Protein AF-A0A8H6ISN0-F1 (afdb_monomer_lite)

Foldseek 3Di:
DVVVVVVVVVVVVCVLVVVVVCLVVVVCVVVVDDDPVLPPDDDPCSVVCCVVPPVVVVVVLVVLLCCLPPVLVPDPDDQFPDDQDDPVLLLQLLLLLQLLSCLQVFVSVQQVVCVVDPVVLQEHRCDASNVFAVCSNLLSVLSNSVSSLSNCNNVSNDHPSSVSNSVSSNCCCPPNPNQPVVLVVVLVCCVPPNVNHNVNSVVSVVVHHHHHGDPVCVPPVNVVVSSVSSNVSSVVVVVVVVVD

Secondary structure (DSSP, 8-state):
-HHHHHHHHHHHHHHHHHHHHHHHHHHHHHH-S--GGG-TT--TTHHHHHIIIIIHHHHHHHHHHTHHHHSTTT-SSSS-------THHHHHHHHHHHHHHHHHHHHHHHHHHHTTSGGGGT----SGGGGT-S-HHHHHHHHHHHHHHHHHHHTT---TTTTHHHHHHHHIIIIISHHHHHHHHHHHHHHHH-HHHHHHHHHHHHHS-SSS--GGGGG-HHHHHHHHHHHHHHHHHHHHHH--

pLDDT: mean 88.32, std 10.74, range [45.41, 98.25]

Organism: NCBI:txid2175907

InterPro domains:
  IPR010721 Probable O-methyltransferase UstE-like [PF06966] (11-190)
  IPR010721 Probable O-methyltransferase UstE-like [PTHR32251] (11-190)

Structure (mmCIF, N/CA/C/O backbone):
data_AF-A0A8H6ISN0-F1
#
_entry.id   AF-A0A8H6ISN0-F1
#
loop_
_atom_site.group_PDB
_atom_site.id
_atom_site.type_symbol
_atom_site.label_atom_id
_atom_site.label_alt_id
_atom_site.label_comp_id
_atom_site.label_asym_id
_atom_site.label_entity_id
_atom_site.label_seq_id
_atom_site.pdbx_PDB_ins_code
_atom_site.Cartn_x
_atom_site.Cartn_y
_atom_site.Cartn_z
_atom_site.occupancy
_atom_site.B_iso_or_equiv
_atom_site.auth_seq_id
_atom_site.auth_comp_id
_atom_site.auth_asym_id
_atom_site.auth_atom_id
_atom_site.pdbx_PDB_model_num
ATOM 1 N N . MET A 1 1 ? 4.688 1.641 -32.145 1.00 45.41 1 MET A N 1
ATOM 2 C CA . MET A 1 1 ? 5.358 0.864 -31.085 1.00 45.41 1 MET A CA 1
ATOM 3 C C . MET A 1 1 ? 5.354 1.613 -29.756 1.00 45.41 1 MET A C 1
ATOM 5 O O . MET A 1 1 ? 4.622 1.188 -28.885 1.00 45.41 1 MET A O 1
ATOM 9 N N . ALA A 1 2 ? 6.022 2.768 -29.611 1.00 50.25 2 ALA A N 1
ATOM 10 C CA . ALA A 1 2 ? 6.009 3.529 -28.344 1.00 50.25 2 ALA A CA 1
ATOM 11 C C . ALA A 1 2 ? 4.614 4.039 -27.911 1.00 50.25 2 ALA A C 1
ATOM 13 O O . ALA A 1 2 ? 4.305 4.037 -26.728 1.00 50.25 2 ALA A O 1
ATOM 14 N N . VAL A 1 3 ? 3.762 4.428 -28.868 1.00 52.03 3 VAL A N 1
ATOM 15 C CA . VAL A 1 3 ? 2.376 4.863 -28.595 1.00 52.03 3 VAL A CA 1
ATOM 16 C C . VAL A 1 3 ? 1.515 3.708 -28.061 1.00 52.03 3 VAL A C 1
ATOM 18 O O . VAL A 1 3 ? 0.761 3.894 -27.119 1.00 52.03 3 VAL A O 1
ATOM 21 N N . ASP A 1 4 ? 1.702 2.499 -28.595 1.00 60.47 4 ASP A N 1
ATOM 22 C CA . ASP A 1 4 ? 0.938 1.301 -28.212 1.00 60.47 4 ASP A CA 1
ATOM 23 C C . ASP A 1 4 ? 1.331 0.786 -26.811 1.00 60.47 4 ASP A C 1
ATOM 25 O O . ASP A 1 4 ? 0.478 0.385 -26.020 1.00 60.47 4 ASP A O 1
ATOM 29 N N . GLU A 1 5 ? 2.620 0.874 -26.448 1.00 61.56 5 GLU A N 1
ATOM 30 C CA . GLU A 1 5 ? 3.074 0.576 -25.078 1.00 61.56 5 GLU A CA 1
ATOM 31 C C . GLU A 1 5 ? 2.563 1.612 -24.065 1.00 61.56 5 GLU A C 1
ATOM 33 O O . GLU A 1 5 ? 2.112 1.241 -22.981 1.00 61.56 5 GLU A O 1
ATOM 38 N N . GLN A 1 6 ? 2.563 2.899 -24.427 1.00 63.66 6 GLN A N 1
ATOM 39 C CA . GLN A 1 6 ? 2.071 3.968 -23.555 1.00 63.66 6 GLN A CA 1
ATOM 40 C C . GLN A 1 6 ? 0.561 3.857 -23.288 1.00 63.66 6 GLN A C 1
ATOM 42 O O . GLN A 1 6 ? 0.119 4.057 -22.153 1.00 63.66 6 GLN A O 1
ATOM 47 N N . ASP A 1 7 ? -0.223 3.484 -24.301 1.00 69.44 7 ASP A N 1
ATOM 48 C CA . ASP A 1 7 ? -1.663 3.250 -24.162 1.00 69.44 7 ASP A CA 1
ATOM 49 C C . ASP A 1 7 ? -1.955 2.058 -23.234 1.00 69.44 7 ASP A C 1
ATOM 51 O O . ASP A 1 7 ? -2.858 2.120 -22.393 1.00 69.44 7 ASP A O 1
ATOM 55 N N . ARG A 1 8 ? -1.150 0.990 -23.306 1.00 73.25 8 ARG A N 1
ATOM 56 C CA . ARG A 1 8 ? -1.272 -0.178 -22.421 1.00 73.25 8 ARG A CA 1
ATOM 57 C C . ARG A 1 8 ? -0.979 0.163 -20.959 1.00 73.25 8 ARG A C 1
ATOM 59 O O . ARG A 1 8 ? -1.743 -0.236 -20.076 1.00 73.25 8 ARG A O 1
ATOM 66 N N . ASP A 1 9 ? 0.091 0.907 -20.696 1.00 75.62 9 ASP A N 1
ATOM 67 C CA . ASP A 1 9 ? 0.478 1.282 -19.331 1.00 75.62 9 ASP A CA 1
ATOM 68 C C . ASP A 1 9 ? -0.591 2.175 -18.679 1.00 75.62 9 ASP A C 1
ATOM 70 O O . ASP A 1 9 ? -0.966 1.980 -17.517 1.00 75.62 9 ASP A O 1
ATOM 74 N N . LEU A 1 10 ? -1.176 3.091 -19.457 1.00 79.56 10 LEU A N 1
ATOM 75 C CA . LEU A 1 10 ? -2.306 3.919 -19.031 1.00 79.56 10 LEU A CA 1
ATOM 76 C C . LEU A 1 10 ? -3.548 3.094 -18.687 1.00 79.56 10 LEU A C 1
ATOM 78 O O . LEU A 1 10 ? -4.218 3.390 -17.693 1.00 79.56 10 LEU A O 1
ATOM 82 N N . VAL A 1 11 ? -3.856 2.052 -19.465 1.00 85.00 11 VAL A N 1
ATOM 83 C CA . VAL A 1 11 ? -4.971 1.141 -19.162 1.00 85.00 11 VAL A CA 1
ATOM 84 C C . VAL A 1 11 ? -4.749 0.455 -17.816 1.00 85.00 11 VAL A C 1
ATOM 86 O O . VAL A 1 11 ? -5.659 0.444 -16.985 1.00 85.00 11 VAL A O 1
ATOM 89 N N . VAL A 1 12 ? -3.546 -0.063 -17.557 1.00 86.00 12 VAL A N 1
ATOM 90 C CA . VAL A 1 12 ? -3.226 -0.744 -16.291 1.00 86.00 12 VAL A CA 1
ATOM 91 C C . VAL A 1 12 ? -3.348 0.209 -15.098 1.00 86.00 12 VAL A C 1
ATOM 93 O O . VAL A 1 12 ? -4.008 -0.128 -14.109 1.00 86.00 12 VAL A O 1
ATOM 96 N N . VAL A 1 13 ? -2.789 1.420 -15.201 1.00 86.81 13 VAL A N 1
ATOM 97 C CA . VAL A 1 13 ? -2.887 2.448 -14.148 1.00 86.81 13 VAL A CA 1
ATOM 98 C C . VAL A 1 13 ? -4.340 2.878 -13.928 1.00 86.81 13 VAL A C 1
ATOM 100 O O . VAL A 1 13 ? -4.779 3.009 -12.785 1.00 86.81 13 VAL A O 1
ATOM 103 N N . THR A 1 14 ? -5.117 3.033 -15.002 1.00 89.38 14 THR A N 1
ATOM 104 C CA . THR A 1 14 ? -6.541 3.400 -14.929 1.00 89.38 14 THR A CA 1
ATOM 105 C C . THR A 1 14 ? -7.367 2.310 -14.255 1.00 89.38 14 THR A C 1
ATOM 107 O O . THR A 1 14 ? -8.207 2.611 -13.408 1.00 89.38 14 THR A O 1
ATOM 110 N N . LEU A 1 15 ? -7.118 1.037 -14.576 1.00 92.00 15 LEU A N 1
ATOM 111 C CA . LEU A 1 15 ? -7.794 -0.093 -13.936 1.00 92.00 15 LEU A CA 1
ATOM 112 C C . LEU A 1 1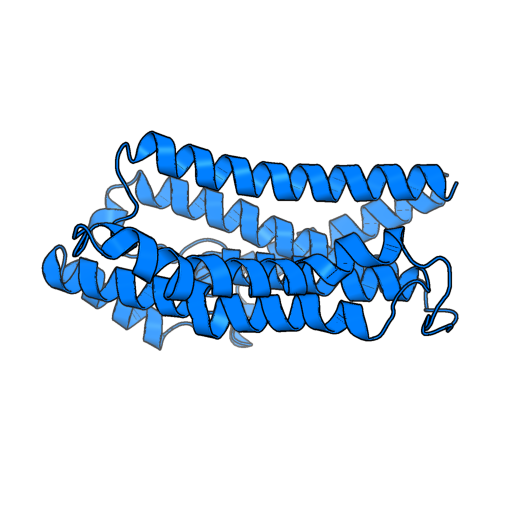5 ? -7.439 -0.194 -12.449 1.00 92.00 15 LEU A C 1
ATOM 114 O O . LEU A 1 15 ? -8.328 -0.407 -11.620 1.00 92.00 15 LEU A O 1
ATOM 118 N N . TRP A 1 16 ? -6.168 0.002 -12.092 1.00 93.81 16 TRP A N 1
ATOM 119 C CA . TRP A 1 16 ? -5.729 0.016 -10.696 1.00 93.81 16 TRP A CA 1
ATOM 120 C C . TRP A 1 16 ? -6.344 1.182 -9.903 1.00 93.81 16 TRP A C 1
ATOM 122 O O . TRP A 1 16 ? -6.965 0.955 -8.861 1.00 93.81 16 TRP A O 1
ATOM 132 N N . GLY A 1 17 ? -6.274 2.412 -10.424 1.00 92.12 17 GLY A N 1
ATOM 133 C CA . GLY A 1 17 ? -6.878 3.589 -9.792 1.00 92.12 17 GLY A CA 1
ATOM 134 C C . GLY A 1 17 ? -8.406 3.498 -9.709 1.00 92.12 17 GLY A C 1
ATOM 135 O O . GLY A 1 17 ? -9.002 3.789 -8.670 1.00 92.12 17 GLY A O 1
ATOM 136 N N . GLY A 1 18 ? -9.052 3.002 -10.767 1.00 94.25 18 GLY A N 1
ATOM 137 C CA . GLY A 1 18 ? -10.490 2.740 -10.801 1.00 94.25 18 GLY A CA 1
ATOM 138 C C . GLY A 1 18 ? -10.925 1.710 -9.756 1.00 94.25 18 GLY A C 1
ATOM 139 O O . GLY A 1 18 ? -11.947 1.895 -9.095 1.00 94.25 18 GLY A O 1
ATOM 140 N N . ARG A 1 19 ? -10.120 0.663 -9.530 1.00 94.44 19 ARG A N 1
ATOM 141 C CA . ARG A 1 19 ? -10.345 -0.324 -8.461 1.00 94.44 19 ARG A CA 1
ATOM 142 C C . ARG A 1 19 ? -10.272 0.322 -7.077 1.00 94.44 19 ARG A C 1
ATOM 144 O O . ARG A 1 19 ? -11.158 0.081 -6.256 1.00 94.44 19 ARG A O 1
ATOM 151 N N . LEU A 1 20 ? -9.245 1.130 -6.809 1.00 92.06 20 LEU A N 1
ATOM 152 C CA . LEU A 1 20 ? -9.110 1.853 -5.538 1.00 92.06 20 LEU A CA 1
ATOM 153 C C . LEU A 1 20 ? -10.316 2.767 -5.290 1.00 92.06 20 LEU A C 1
ATOM 155 O O . LEU A 1 20 ? -10.938 2.696 -4.225 1.00 92.06 20 LEU A O 1
ATOM 159 N N . LEU A 1 21 ? -10.701 3.551 -6.300 1.00 94.25 21 LEU A N 1
ATOM 160 C CA . LEU A 1 21 ? -11.879 4.415 -6.250 1.00 94.25 21 LEU A CA 1
ATOM 161 C C . LEU A 1 21 ? -13.150 3.612 -5.964 1.00 94.25 21 LEU A C 1
ATOM 163 O O . LEU A 1 21 ? -13.892 3.955 -5.044 1.00 94.25 21 LEU A O 1
ATOM 167 N N . TYR A 1 22 ? -13.380 2.522 -6.702 1.00 94.12 22 TYR A N 1
ATOM 168 C CA . TYR A 1 22 ? -14.527 1.640 -6.495 1.00 94.12 22 TYR A CA 1
ATOM 169 C C . TYR A 1 22 ? -14.592 1.143 -5.048 1.00 94.12 22 TYR A C 1
ATOM 171 O O . TYR A 1 22 ? -15.640 1.226 -4.415 1.00 94.12 22 TYR A O 1
ATOM 179 N N . ARG A 1 23 ? -13.467 0.692 -4.482 1.00 90.88 23 ARG A N 1
ATOM 180 C CA . ARG A 1 23 ? -13.410 0.174 -3.107 1.00 90.88 23 ARG A CA 1
ATOM 181 C C . ARG A 1 23 ? -13.726 1.241 -2.066 1.00 90.88 23 ARG A C 1
ATOM 183 O O . ARG A 1 23 ? -14.422 0.950 -1.089 1.00 90.88 23 ARG A O 1
ATOM 190 N N . VAL A 1 24 ? -13.232 2.465 -2.255 1.00 89.88 24 VAL A N 1
ATOM 191 C CA . VAL A 1 24 ? -13.529 3.602 -1.369 1.00 89.88 24 VAL A CA 1
ATOM 192 C C . VAL A 1 24 ? -14.986 4.051 -1.512 1.00 89.88 24 VAL A C 1
ATOM 194 O O . VAL A 1 24 ? -15.646 4.312 -0.502 1.00 89.88 24 VAL A O 1
ATOM 197 N N . ALA A 1 25 ? -15.522 4.082 -2.730 1.00 92.62 25 ALA A N 1
ATOM 198 C CA . ALA A 1 25 ? -16.917 4.422 -2.984 1.00 92.62 25 ALA A CA 1
ATOM 199 C C . ALA A 1 25 ? -17.870 3.372 -2.388 1.00 92.62 25 ALA A C 1
ATOM 201 O O . ALA A 1 25 ? -18.746 3.718 -1.596 1.00 92.62 25 ALA A O 1
ATOM 202 N N . GLU A 1 26 ? -17.643 2.086 -2.672 1.00 92.12 26 GLU A N 1
ATOM 203 C CA . GLU A 1 26 ? -18.430 0.951 -2.172 1.00 92.12 26 GLU A CA 1
ATOM 204 C C . GLU A 1 26 ? -18.538 0.980 -0.641 1.00 92.12 26 GLU A C 1
ATOM 206 O O . GLU A 1 26 ? -19.639 0.934 -0.086 1.00 92.12 26 GLU A O 1
ATOM 211 N N . ARG A 1 27 ? -17.404 1.107 0.069 1.00 88.81 27 ARG A N 1
ATOM 212 C CA . ARG A 1 27 ? -17.412 1.146 1.544 1.00 88.81 27 ARG A CA 1
ATOM 213 C C . ARG A 1 27 ? -18.128 2.375 2.095 1.00 88.81 27 ARG A C 1
ATOM 215 O O . ARG A 1 27 ? -18.712 2.281 3.172 1.00 88.81 27 ARG A O 1
ATOM 222 N N . SER A 1 28 ? -18.053 3.508 1.399 1.00 89.25 28 SER A N 1
ATOM 223 C CA . SER A 1 28 ? -18.656 4.766 1.847 1.00 89.25 28 SER A CA 1
ATOM 224 C C . SER A 1 28 ? -20.171 4.714 1.681 1.00 89.25 28 SER A C 1
ATOM 226 O O . SER A 1 28 ? -20.898 4.966 2.639 1.00 89.25 28 SER A O 1
ATOM 228 N N . VAL A 1 29 ? -20.644 4.254 0.517 1.00 91.19 29 VAL A N 1
ATOM 229 C CA . VAL A 1 29 ? -22.071 4.035 0.239 1.00 91.19 29 VAL A CA 1
ATOM 230 C C . VAL A 1 29 ? -22.659 3.003 1.199 1.00 91.19 29 VAL A C 1
ATOM 232 O O . VAL A 1 29 ? -23.677 3.270 1.831 1.00 91.19 29 VAL A O 1
ATOM 235 N N . ARG A 1 30 ? -21.991 1.856 1.392 1.00 89.12 30 ARG A N 1
ATOM 236 C CA . ARG A 1 30 ? -22.459 0.810 2.320 1.00 89.12 30 ARG A CA 1
ATOM 237 C C . ARG A 1 30 ? -22.523 1.292 3.771 1.00 89.12 30 ARG A C 1
ATOM 239 O O . ARG A 1 30 ? -23.348 0.805 4.538 1.00 89.12 30 ARG A O 1
ATOM 246 N N . ARG A 1 31 ? -21.635 2.206 4.173 1.00 88.12 31 ARG A N 1
ATOM 247 C CA . ARG A 1 31 ? -21.630 2.767 5.529 1.00 88.12 31 ARG A CA 1
ATOM 248 C C . ARG A 1 31 ? -22.814 3.709 5.758 1.00 88.12 31 ARG A C 1
ATOM 250 O O . ARG A 1 31 ? -23.309 3.752 6.879 1.00 88.12 31 ARG A O 1
ATOM 257 N N . GLY A 1 32 ? -23.238 4.458 4.736 1.00 88.62 32 GLY A N 1
ATOM 258 C CA . GLY A 1 32 ? -24.382 5.382 4.796 1.00 88.62 32 GLY A CA 1
ATOM 259 C C . GLY A 1 32 ? -24.198 6.593 5.723 1.00 88.62 32 GLY A C 1
ATOM 260 O O . GLY A 1 32 ? -25.125 7.373 5.910 1.00 88.62 32 GLY A O 1
ATOM 261 N N . ARG A 1 33 ? -23.012 6.747 6.315 1.00 85.50 33 ARG A N 1
ATOM 262 C CA . ARG A 1 33 ? -22.606 7.841 7.204 1.00 85.50 33 ARG A CA 1
ATOM 263 C C . ARG A 1 33 ? -21.110 8.088 7.055 1.00 85.50 33 ARG A C 1
ATOM 265 O O . ARG A 1 33 ? -20.403 7.277 6.448 1.00 85.50 33 ARG A O 1
ATOM 272 N N . ASP A 1 34 ? -20.634 9.176 7.638 1.00 80.69 34 ASP A N 1
ATOM 273 C CA . ASP A 1 34 ? -19.225 9.549 7.586 1.00 80.69 34 ASP A CA 1
ATOM 274 C C . ASP A 1 34 ? -18.312 8.494 8.218 1.00 80.69 34 ASP A C 1
ATOM 276 O O . ASP A 1 34 ? -18.722 7.628 8.997 1.00 80.69 34 ASP A O 1
ATOM 280 N N . ASP A 1 35 ? -17.033 8.534 7.841 1.00 79.44 35 ASP A N 1
ATOM 281 C CA . ASP A 1 35 ? -16.044 7.693 8.501 1.00 79.44 35 ASP A CA 1
ATOM 282 C C . ASP A 1 35 ? -16.001 8.018 9.997 1.00 79.44 35 ASP A C 1
ATOM 284 O O . ASP A 1 35 ? -15.898 9.196 10.339 1.00 79.44 35 ASP A O 1
ATOM 288 N N . PRO A 1 36 ? -16.034 7.011 10.893 1.00 76.44 36 PRO A N 1
ATOM 289 C CA . PRO A 1 36 ? -15.968 7.243 12.335 1.00 76.44 36 PRO A CA 1
ATOM 290 C C . PRO A 1 36 ? -14.781 8.111 12.772 1.00 76.44 36 PRO A C 1
ATOM 292 O O . PRO A 1 36 ? -14.858 8.766 13.808 1.00 76.44 36 PRO A O 1
ATOM 295 N N . ARG A 1 37 ? -13.700 8.144 11.978 1.00 74.06 37 ARG A N 1
ATOM 296 C CA . ARG A 1 37 ? -12.551 9.042 12.177 1.00 74.06 37 ARG A CA 1
ATOM 297 C C . ARG A 1 37 ? -12.919 10.532 12.109 1.00 74.06 37 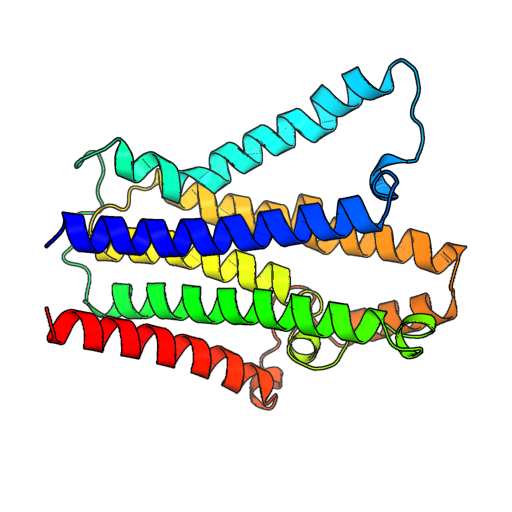ARG A C 1
ATOM 299 O O . ARG A 1 37 ? -12.298 11.331 12.798 1.00 74.06 37 ARG A O 1
ATOM 306 N N . TYR A 1 38 ? -13.936 10.900 11.330 1.00 73.50 38 TYR A N 1
ATOM 307 C CA . TYR A 1 38 ? -14.362 12.286 11.089 1.00 73.50 38 TYR A CA 1
ATOM 308 C C . TYR A 1 38 ? -15.717 12.635 11.728 1.00 73.50 38 TYR A C 1
ATOM 310 O O . TYR A 1 38 ? -16.230 13.737 11.534 1.00 73.50 38 TYR A O 1
ATOM 318 N N . GLU A 1 39 ? -16.324 11.716 12.485 1.00 72.00 39 GLU A N 1
ATOM 319 C CA . GLU A 1 39 ? -17.615 11.962 13.143 1.00 72.00 39 GLU A CA 1
ATOM 320 C C . GLU A 1 39 ? -17.498 12.830 14.405 1.00 72.00 39 GLU A C 1
ATOM 322 O O . GLU A 1 39 ? -18.445 13.533 14.760 1.00 72.00 39 GLU A O 1
ATOM 327 N N . ALA A 1 40 ? -16.353 12.812 15.093 1.00 64.81 40 ALA A N 1
ATOM 328 C CA . ALA A 1 40 ? -16.193 13.526 16.355 1.00 64.81 40 ALA A CA 1
ATOM 329 C C . ALA A 1 40 ? -15.989 15.040 16.150 1.00 64.81 40 ALA A C 1
ATOM 331 O O . ALA A 1 40 ? -15.063 15.472 15.469 1.00 64.81 40 ALA A O 1
ATOM 332 N N . GLY A 1 41 ? -16.811 15.860 16.817 1.00 64.88 41 GLY A N 1
ATOM 333 C CA . GLY A 1 41 ? -16.507 17.281 17.038 1.00 64.88 41 GLY A CA 1
ATOM 334 C C . GLY A 1 41 ? -16.806 18.234 15.877 1.00 64.88 41 GLY A C 1
ATOM 335 O O . GLY A 1 41 ? -16.161 19.279 15.774 1.00 64.88 41 GLY A O 1
ATOM 336 N N . LYS A 1 42 ? -17.788 17.920 15.021 1.00 75.06 42 LYS A N 1
ATOM 337 C CA . LYS A 1 42 ? -18.263 18.839 13.973 1.00 75.06 42 LYS A CA 1
ATOM 338 C C . LYS A 1 42 ? -18.950 20.072 14.573 1.00 75.06 42 LYS A C 1
ATOM 340 O O . LYS A 1 42 ? -20.147 20.064 14.841 1.00 75.06 42 LYS A O 1
ATOM 345 N N . SER A 1 43 ? -18.181 21.133 14.793 1.00 79.75 43 SER A N 1
ATOM 346 C CA . SER A 1 43 ? -18.671 22.478 15.117 1.00 79.75 43 SER A CA 1
ATOM 347 C C . SER A 1 43 ? -18.776 23.348 13.858 1.00 79.75 43 SER A C 1
ATOM 349 O O . SER A 1 43 ? -18.321 22.963 12.783 1.00 79.75 43 SER A O 1
ATOM 351 N N . SER A 1 44 ? -19.323 24.560 13.974 1.00 79.38 44 SER A N 1
ATOM 352 C CA . SER A 1 44 ? -19.387 25.517 12.856 1.00 79.38 44 SER A CA 1
ATOM 353 C C . SER A 1 44 ? -18.010 25.864 12.267 1.00 79.38 44 SER A C 1
ATOM 355 O O . SER A 1 44 ? -17.898 26.101 11.068 1.00 79.38 44 SER A O 1
ATOM 357 N N . ALA A 1 45 ? -16.946 25.829 13.076 1.00 84.00 45 ALA A N 1
ATOM 358 C CA . ALA A 1 45 ? -15.568 26.076 12.640 1.00 84.00 45 ALA A CA 1
ATOM 359 C C . ALA A 1 45 ? -14.838 24.817 12.128 1.00 84.00 45 ALA A C 1
ATOM 361 O O . ALA A 1 45 ? -13.697 24.913 11.668 1.00 84.00 45 ALA A O 1
ATOM 362 N N . PHE A 1 46 ? -15.471 23.639 12.208 1.00 85.81 46 PHE A N 1
ATOM 363 C CA . PHE A 1 46 ? -14.857 22.358 11.854 1.00 85.81 46 PHE A CA 1
ATOM 364 C C . PHE A 1 46 ? -14.340 22.341 10.419 1.00 85.81 46 PHE A C 1
ATOM 366 O O . PHE A 1 46 ? -13.197 21.959 10.204 1.00 85.81 46 PHE A O 1
ATOM 373 N N . TRP A 1 47 ? -15.143 22.791 9.452 1.00 86.06 47 TRP A N 1
ATOM 374 C CA . TRP A 1 47 ? -14.786 22.708 8.033 1.00 86.06 47 TRP A CA 1
ATOM 375 C C . TRP A 1 47 ? -13.574 23.564 7.675 1.00 86.06 47 TRP A C 1
ATOM 377 O O . TRP A 1 47 ? -12.686 23.082 6.980 1.00 86.06 47 TRP A O 1
ATOM 387 N N . ASN A 1 48 ? -13.481 24.782 8.217 1.00 89.38 48 ASN A N 1
ATOM 388 C CA . ASN A 1 48 ? -12.305 25.632 8.020 1.00 89.38 48 ASN A CA 1
ATOM 389 C C . ASN A 1 48 ? -11.063 24.986 8.636 1.00 89.38 48 ASN A C 1
ATOM 391 O O . ASN A 1 48 ? -10.031 24.886 7.982 1.00 89.38 48 ASN A O 1
ATOM 395 N N . LYS A 1 49 ? -11.165 24.485 9.872 1.00 88.19 49 LYS A N 1
ATOM 396 C CA . LYS A 1 49 ? -10.044 23.796 10.516 1.00 88.19 49 LYS A CA 1
ATOM 397 C C . LYS A 1 49 ? -9.619 22.559 9.717 1.00 88.19 49 LYS A C 1
ATOM 399 O O . LYS A 1 49 ? -8.450 22.444 9.378 1.00 88.19 49 LYS A O 1
ATOM 404 N N . ALA A 1 50 ? -10.561 21.684 9.367 1.00 87.62 50 ALA A N 1
ATOM 405 C CA . ALA A 1 50 ? -10.311 20.458 8.612 1.00 87.62 50 ALA A CA 1
ATOM 406 C C . ALA A 1 50 ? -9.700 20.736 7.232 1.00 87.62 50 ALA A C 1
ATOM 408 O O . ALA A 1 50 ? -8.794 20.017 6.818 1.00 87.62 50 ALA A O 1
ATOM 409 N N . LEU A 1 51 ? -10.132 21.804 6.550 1.00 89.94 51 LEU A N 1
ATOM 410 C CA . LEU A 1 51 ? -9.533 22.237 5.290 1.00 89.94 51 LEU A CA 1
ATOM 411 C C . LEU A 1 51 ? -8.032 22.495 5.443 1.00 89.94 51 LEU A C 1
ATOM 413 O O . LEU A 1 51 ? -7.243 21.931 4.692 1.00 89.94 51 LEU A O 1
ATOM 417 N N . PHE A 1 52 ? -7.628 23.291 6.435 1.00 92.00 52 PHE A N 1
ATOM 418 C CA . PHE A 1 52 ? -6.223 23.669 6.609 1.00 92.00 52 PHE A CA 1
ATOM 419 C C . PHE A 1 52 ? -5.367 22.614 7.318 1.00 92.00 52 PHE A C 1
ATOM 421 O O . PHE A 1 52 ? -4.158 22.588 7.104 1.00 92.00 52 PHE A O 1
ATOM 428 N N . THR A 1 53 ? -5.953 21.748 8.149 1.00 87.44 53 THR A N 1
ATOM 429 C CA . THR A 1 53 ? -5.183 20.775 8.946 1.00 87.44 53 THR A CA 1
ATOM 430 C C . THR A 1 53 ? -5.233 19.347 8.418 1.00 87.44 53 THR A C 1
ATOM 432 O O . THR A 1 53 ? -4.407 18.543 8.834 1.00 87.44 53 THR A O 1
ATOM 435 N N . VAL A 1 54 ? -6.195 19.010 7.553 1.00 85.38 54 VAL A N 1
ATOM 436 C CA . VAL A 1 54 ? -6.364 17.654 7.002 1.00 85.38 54 VAL A CA 1
ATOM 437 C C . VAL A 1 54 ? -6.318 17.695 5.479 1.00 85.38 54 VAL A C 1
ATOM 439 O O . VAL A 1 54 ? -5.364 17.195 4.892 1.00 85.38 54 VAL A O 1
ATOM 442 N N . TYR A 1 55 ? -7.285 18.358 4.838 1.00 89.75 55 TYR A N 1
ATOM 443 C CA . TYR A 1 55 ? -7.466 18.247 3.388 1.00 89.75 55 TYR A CA 1
ATOM 444 C C . TYR A 1 55 ? -6.354 18.913 2.571 1.00 89.75 55 TYR A C 1
ATOM 446 O O . TYR A 1 55 ? -5.898 18.329 1.594 1.00 89.75 55 TYR A O 1
ATOM 454 N N . LEU A 1 56 ? -5.892 20.112 2.945 1.00 93.19 56 LEU A N 1
ATOM 455 C CA . LEU A 1 56 ? -4.799 20.781 2.229 1.00 93.19 56 LEU A CA 1
ATOM 456 C C . LEU A 1 56 ? -3.457 20.050 2.388 1.00 93.19 56 LEU A C 1
ATOM 458 O O . LEU A 1 56 ? -2.819 19.799 1.366 1.00 93.19 56 LEU A O 1
ATOM 462 N N . PRO A 1 57 ? -3.021 19.654 3.603 1.00 91.50 57 PRO A N 1
ATOM 463 C CA . PRO A 1 57 ? -1.842 18.805 3.747 1.00 91.50 57 PRO A CA 1
ATOM 464 C C . PRO A 1 57 ? -1.949 17.508 2.941 1.00 91.50 57 PRO A C 1
ATOM 466 O O . PRO A 1 57 ? -1.010 17.157 2.230 1.00 91.50 57 PRO A O 1
ATOM 469 N N . GLU A 1 58 ? -3.097 16.827 2.990 1.00 90.25 58 GLU A N 1
ATOM 470 C CA . GLU A 1 58 ? -3.328 15.605 2.218 1.00 90.25 58 GLU A CA 1
ATOM 471 C C . GLU A 1 58 ? -3.241 15.863 0.707 1.00 90.25 58 GLU A C 1
ATOM 473 O O . GLU A 1 58 ? -2.557 15.122 0.010 1.00 90.25 58 GLU A O 1
ATOM 478 N N . ALA A 1 59 ? -3.819 16.956 0.201 1.00 93.81 59 ALA A N 1
ATOM 479 C CA . ALA A 1 59 ? -3.705 17.344 -1.206 1.00 93.81 59 ALA A CA 1
ATOM 480 C C . ALA A 1 59 ? -2.248 17.602 -1.635 1.00 93.81 59 ALA A C 1
ATOM 482 O O . ALA A 1 59 ? -1.852 17.220 -2.740 1.00 93.81 59 ALA A O 1
ATOM 483 N N . VAL A 1 60 ? -1.426 18.199 -0.763 1.00 94.00 60 VAL A N 1
ATOM 484 C CA . VAL A 1 60 ? 0.014 18.375 -1.015 1.00 94.00 60 VAL A CA 1
ATOM 485 C C . VAL A 1 60 ? 0.718 17.020 -1.094 1.00 94.00 60 VAL A C 1
ATOM 487 O O . VAL A 1 60 ? 1.455 16.780 -2.050 1.00 94.00 60 VAL A O 1
ATOM 490 N N . PHE A 1 61 ? 0.453 16.105 -0.153 1.00 93.25 61 PHE A N 1
ATOM 491 C CA . PHE A 1 61 ? 1.002 14.745 -0.208 1.00 93.25 61 PHE A CA 1
ATOM 492 C C . PHE A 1 61 ? 0.582 14.016 -1.484 1.00 93.25 61 PHE A C 1
ATOM 494 O O . PHE A 1 61 ? 1.443 13.476 -2.170 1.00 93.25 61 PHE A O 1
ATOM 501 N N . GLN A 1 62 ? -0.701 14.057 -1.848 1.00 93.56 62 GLN A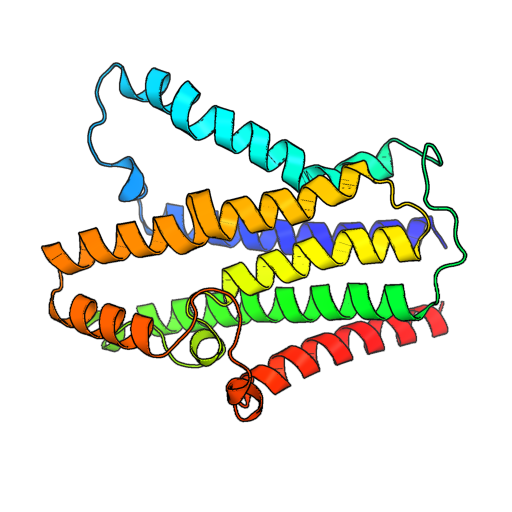 N 1
ATOM 502 C CA . GLN A 1 62 ? -1.210 13.425 -3.069 1.00 93.56 62 GLN A CA 1
ATOM 503 C C . GLN A 1 62 ? -0.571 14.015 -4.332 1.00 93.56 62 GLN A C 1
ATOM 505 O O . GLN A 1 62 ? -0.242 13.279 -5.260 1.00 93.56 62 GLN A O 1
ATOM 510 N N . THR A 1 63 ? -0.304 15.324 -4.349 1.00 94.50 63 THR A N 1
ATOM 511 C CA . THR A 1 63 ? 0.418 15.967 -5.456 1.00 94.50 63 THR A CA 1
ATOM 512 C C . THR A 1 63 ? 1.827 15.390 -5.598 1.00 94.50 63 THR A C 1
ATOM 514 O O . THR A 1 63 ? 2.217 15.010 -6.700 1.00 94.50 63 THR A O 1
ATOM 517 N N . ILE A 1 64 ? 2.568 15.257 -4.491 1.00 95.69 64 ILE A N 1
ATOM 518 C CA . ILE A 1 64 ? 3.926 14.688 -4.495 1.00 95.69 64 ILE A CA 1
ATOM 519 C C . ILE A 1 64 ? 3.897 13.204 -4.879 1.00 95.69 64 ILE A C 1
ATOM 521 O O . ILE A 1 64 ? 4.674 12.772 -5.727 1.00 95.69 64 ILE A O 1
ATOM 525 N N . ILE A 1 65 ? 2.974 12.428 -4.306 1.00 95.12 65 ILE A N 1
ATOM 526 C CA . ILE A 1 65 ? 2.771 11.010 -4.636 1.00 95.12 65 ILE A CA 1
ATOM 527 C C . ILE A 1 65 ? 2.508 10.841 -6.134 1.00 95.12 65 ILE A C 1
ATOM 529 O O . ILE A 1 65 ? 2.983 9.877 -6.729 1.00 95.12 65 ILE A O 1
ATOM 533 N N . SER A 1 66 ? 1.820 11.804 -6.758 1.00 92.62 66 SER A N 1
ATOM 534 C CA . SER A 1 66 ? 1.451 11.729 -8.168 1.00 92.62 66 SER A CA 1
ATOM 535 C C . SER A 1 66 ? 2.567 12.055 -9.171 1.00 92.62 66 SER A C 1
ATOM 537 O O . SER A 1 66 ? 2.367 11.912 -10.382 1.00 92.62 66 SER A O 1
ATOM 539 N N . LEU A 1 67 ? 3.739 12.508 -8.709 1.00 92.19 67 LEU A N 1
ATOM 540 C CA . LEU A 1 67 ? 4.834 12.948 -9.585 1.00 92.19 67 LEU A CA 1
ATOM 541 C C . LEU A 1 67 ? 5.281 11.874 -10.598 1.00 92.19 67 LEU A C 1
ATOM 543 O O . LEU A 1 67 ? 5.346 12.213 -11.778 1.00 92.19 67 LEU A O 1
ATOM 547 N N . PRO A 1 68 ? 5.485 10.589 -10.227 1.00 89.69 68 PRO A N 1
ATOM 548 C CA . PRO A 1 68 ? 5.855 9.534 -11.176 1.00 89.69 68 PRO A CA 1
ATOM 549 C C . PRO A 1 68 ? 4.841 9.315 -12.301 1.00 89.69 68 PRO A C 1
ATOM 551 O O . PRO A 1 68 ? 5.192 8.758 -13.332 1.00 89.69 68 PRO A O 1
ATOM 554 N N . PHE A 1 69 ? 3.585 9.727 -12.110 1.00 85.19 69 PHE A N 1
ATOM 555 C CA . PHE A 1 69 ? 2.532 9.582 -13.115 1.00 85.19 69 PHE A CA 1
ATOM 556 C C . PHE A 1 69 ? 2.383 10.823 -13.973 1.00 85.19 69 PHE A C 1
ATOM 558 O O . PHE A 1 69 ? 2.013 10.723 -15.128 1.00 85.19 69 PHE A O 1
ATOM 565 N N . THR A 1 70 ? 2.595 12.009 -13.413 1.00 85.94 70 THR A N 1
ATOM 566 C CA . THR A 1 70 ? 2.224 13.269 -14.073 1.00 85.94 70 THR A CA 1
ATOM 567 C C . THR A 1 70 ? 3.388 13.899 -14.819 1.00 85.94 70 THR A C 1
ATOM 569 O O . THR A 1 70 ? 3.196 14.477 -15.891 1.00 85.94 70 THR A O 1
ATOM 572 N N . ILE A 1 71 ? 4.591 13.780 -14.259 1.00 84.94 71 ILE A N 1
ATOM 573 C CA . ILE A 1 71 ? 5.800 14.405 -14.778 1.00 84.94 71 ILE A CA 1
ATOM 574 C C . ILE A 1 71 ? 6.239 13.784 -16.115 1.00 84.94 71 ILE A C 1
ATOM 576 O O . ILE A 1 71 ? 6.404 14.572 -17.046 1.00 84.94 71 ILE A O 1
ATOM 580 N N . PRO A 1 72 ? 6.265 12.451 -16.321 1.00 81.44 72 PRO A N 1
ATOM 581 C CA . PRO A 1 72 ? 6.692 11.853 -17.597 1.00 81.44 72 PRO A CA 1
ATOM 582 C C . PRO A 1 72 ? 5.943 12.358 -18.845 1.00 81.44 72 PRO A C 1
ATOM 584 O O . PRO A 1 72 ? 6.499 12.389 -19.939 1.00 81.44 72 PRO A O 1
ATOM 587 N N . PHE A 1 73 ? 4.702 12.839 -18.699 1.00 77.94 73 PHE A N 1
ATOM 588 C CA . PHE A 1 73 ? 3.928 13.444 -19.796 1.00 77.94 73 PHE A CA 1
ATOM 589 C C . PHE A 1 73 ? 4.343 14.883 -20.152 1.00 77.94 73 PHE A C 1
ATOM 591 O O . PHE A 1 73 ? 3.814 15.466 -21.099 1.00 77.94 73 PHE A O 1
ATOM 598 N N . ARG A 1 74 ? 5.237 15.499 -19.373 1.00 76.62 74 ARG A N 1
ATOM 599 C CA . ARG A 1 74 ? 5.593 16.926 -19.454 1.00 76.62 74 ARG A CA 1
ATOM 600 C C . ARG A 1 74 ? 7.046 17.182 -19.844 1.00 76.62 74 ARG A C 1
ATOM 602 O O . ARG A 1 74 ? 7.316 18.250 -20.385 1.00 76.62 74 ARG A O 1
ATOM 609 N N . HIS A 1 75 ? 7.965 16.246 -19.610 1.00 67.75 75 HIS A N 1
ATOM 610 C CA . HIS A 1 75 ? 9.358 16.363 -20.053 1.00 67.75 75 HIS A CA 1
ATOM 611 C C . HIS A 1 75 ? 9.697 15.226 -21.019 1.00 67.75 75 HIS A C 1
ATOM 613 O O . HIS A 1 75 ? 9.952 14.092 -20.638 1.00 67.75 75 HIS A O 1
ATOM 619 N N . GLN A 1 76 ? 9.786 15.556 -22.303 1.00 59.16 76 GLN A N 1
ATOM 620 C CA . GLN A 1 76 ? 10.563 14.745 -23.233 1.00 59.16 76 GLN A CA 1
ATOM 621 C C . GLN A 1 76 ? 12.038 15.154 -23.073 1.00 59.16 76 GLN A C 1
ATOM 623 O O . GLN A 1 76 ? 12.534 15.997 -23.811 1.00 59.16 76 GLN A O 1
ATOM 628 N N . GLY A 1 77 ? 12.726 14.623 -22.054 1.00 54.75 77 GLY A N 1
ATOM 629 C CA . GLY A 1 77 ? 14.197 14.678 -21.996 1.00 54.75 77 GLY A CA 1
ATOM 630 C C . GLY A 1 77 ? 14.873 15.812 -21.206 1.00 54.75 77 GLY A C 1
ATOM 631 O O . GLY A 1 77 ? 16.008 16.156 -21.523 1.00 54.75 77 GLY A O 1
ATOM 632 N N . ILE A 1 78 ? 14.260 16.379 -20.159 1.00 46.50 78 ILE A N 1
ATOM 633 C CA . ILE A 1 78 ? 14.990 17.246 -19.205 1.00 46.50 78 ILE A CA 1
ATOM 634 C C . ILE A 1 78 ? 15.350 16.428 -17.957 1.00 46.50 78 ILE A C 1
ATOM 636 O O . ILE A 1 78 ? 14.459 15.974 -17.247 1.00 46.50 78 ILE A O 1
ATOM 640 N N . GLY A 1 79 ? 16.649 16.252 -17.687 1.00 52.88 79 GLY A N 1
ATOM 641 C CA . GLY A 1 79 ? 17.148 15.632 -16.447 1.00 52.88 79 GLY A CA 1
ATOM 642 C C . GLY A 1 79 ? 17.053 14.105 -16.378 1.00 52.88 79 GLY A C 1
ATOM 643 O O . GLY A 1 79 ? 17.201 13.538 -15.299 1.00 52.88 79 GLY A O 1
ATOM 644 N N . THR A 1 80 ? 16.819 13.442 -17.511 1.00 57.59 80 THR A N 1
ATOM 645 C CA . THR A 1 80 ? 16.804 11.980 -17.621 1.00 57.59 80 THR A CA 1
ATOM 646 C C . THR A 1 80 ? 18.138 11.405 -17.162 1.00 57.59 80 THR A C 1
ATOM 648 O O . THR A 1 80 ? 19.192 11.789 -17.680 1.00 57.59 80 THR A O 1
ATOM 651 N N . LEU A 1 81 ? 18.097 10.461 -16.217 1.00 60.94 81 LEU A N 1
ATOM 652 C CA . LEU A 1 81 ? 19.221 9.574 -15.925 1.00 60.94 81 LEU A CA 1
ATOM 653 C C . LEU A 1 81 ? 19.445 8.682 -17.160 1.00 60.94 81 LEU A C 1
ATOM 655 O O . LEU A 1 81 ? 19.008 7.537 -17.202 1.00 60.94 81 LEU A O 1
ATOM 659 N N . LEU A 1 82 ? 20.058 9.248 -18.205 1.00 58.34 82 LEU A N 1
ATOM 660 C CA . LEU A 1 82 ? 20.352 8.579 -19.469 1.00 58.34 82 LEU A CA 1
ATOM 661 C C . LEU A 1 82 ? 21.421 7.520 -19.219 1.00 58.34 82 LEU A C 1
ATOM 663 O O . LEU A 1 82 ? 22.620 7.773 -19.308 1.00 58.34 82 LEU A O 1
ATOM 667 N N . ALA A 1 83 ? 20.965 6.319 -18.903 1.00 54.31 83 ALA A N 1
ATOM 668 C CA . ALA A 1 83 ? 21.751 5.112 -19.005 1.00 54.31 83 ALA A CA 1
ATOM 669 C C . ALA A 1 83 ? 20.909 4.092 -19.762 1.00 54.31 83 ALA A C 1
ATOM 671 O O . ALA A 1 83 ? 19.709 3.978 -19.528 1.00 54.31 83 ALA A O 1
ATOM 672 N N . SER A 1 84 ? 21.548 3.358 -20.668 1.00 62.06 84 SER A N 1
ATOM 673 C CA . SER A 1 84 ? 21.035 2.100 -21.197 1.00 62.06 84 SER A CA 1
ATOM 674 C C . SER A 1 84 ? 20.744 1.170 -20.018 1.00 62.06 84 SER A C 1
ATOM 676 O O . SER A 1 84 ? 21.629 0.485 -19.502 1.00 62.06 84 SER A O 1
ATOM 678 N N . SER A 1 85 ? 19.511 1.211 -19.527 1.00 69.06 85 SER A N 1
ATOM 679 C CA . SER A 1 85 ? 19.090 0.416 -18.391 1.00 69.06 85 SER A CA 1
ATOM 680 C C . SER A 1 85 ? 18.917 -1.032 -18.856 1.00 69.06 85 SER A C 1
ATOM 682 O O . SER A 1 85 ? 18.334 -1.294 -19.910 1.00 69.06 85 SER A O 1
ATOM 684 N N . PRO A 1 86 ? 19.473 -2.004 -18.116 1.00 80.56 86 PRO A N 1
ATOM 685 C CA . PRO A 1 86 ? 19.277 -3.410 -18.426 1.00 80.56 86 PRO A CA 1
ATOM 686 C C . PRO A 1 86 ? 17.792 -3.778 -18.542 1.00 80.56 86 PRO A C 1
ATOM 688 O O . PRO A 1 86 ? 16.980 -3.354 -17.720 1.00 80.56 86 PRO A O 1
ATOM 691 N N . GLU A 1 87 ? 17.453 -4.658 -19.488 1.00 80.06 87 GLU A N 1
ATOM 692 C CA . GLU A 1 87 ? 16.073 -5.115 -19.743 1.00 80.06 87 GLU A CA 1
ATOM 693 C C . GLU A 1 87 ? 15.376 -5.667 -18.481 1.00 80.06 87 GLU A C 1
ATOM 695 O O . GLU A 1 87 ? 14.158 -5.563 -18.322 1.00 80.06 87 GLU A O 1
ATOM 700 N N . TRP A 1 88 ? 16.148 -6.207 -17.529 1.00 86.81 88 TRP A N 1
ATOM 701 C CA . TRP A 1 88 ? 15.605 -6.748 -16.284 1.00 86.81 88 TRP A CA 1
ATOM 702 C C . TRP A 1 88 ? 14.932 -5.692 -15.392 1.00 86.81 88 TRP A C 1
ATOM 704 O O . TRP A 1 88 ? 14.096 -6.074 -14.576 1.00 86.81 88 TRP A O 1
ATOM 714 N N . PHE A 1 89 ? 15.215 -4.391 -15.556 1.00 90.94 89 PHE A N 1
ATOM 715 C CA . PHE A 1 89 ? 14.510 -3.331 -14.822 1.00 90.94 89 PHE A CA 1
ATOM 716 C C . PHE A 1 89 ? 13.027 -3.258 -15.190 1.00 90.94 89 PHE A C 1
ATOM 718 O O . PHE A 1 89 ? 12.195 -3.110 -14.297 1.00 90.94 89 PHE A O 1
ATOM 725 N N . ASN A 1 90 ? 12.684 -3.441 -16.470 1.00 90.31 90 ASN A N 1
ATOM 726 C CA . ASN A 1 90 ? 11.287 -3.502 -16.896 1.00 90.31 90 ASN A CA 1
ATOM 727 C C . ASN A 1 90 ? 10.583 -4.719 -16.274 1.00 90.31 90 ASN A C 1
ATOM 729 O O . ASN A 1 90 ? 9.512 -4.599 -15.682 1.00 90.31 90 ASN A O 1
ATOM 733 N N . ALA A 1 91 ? 11.232 -5.888 -16.323 1.00 92.06 91 ALA A N 1
ATOM 734 C CA . ALA A 1 91 ? 10.713 -7.102 -15.695 1.00 92.06 91 ALA A CA 1
ATOM 735 C C . ALA A 1 91 ? 10.542 -6.941 -14.171 1.00 92.06 91 ALA A C 1
ATOM 737 O O . ALA A 1 91 ? 9.541 -7.387 -13.611 1.00 92.06 91 ALA A O 1
ATOM 738 N N . ALA A 1 92 ? 11.484 -6.275 -13.498 1.00 94.81 92 ALA A N 1
ATOM 739 C CA . ALA A 1 92 ? 11.402 -5.984 -12.070 1.00 94.81 92 ALA A CA 1
ATOM 740 C C . ALA A 1 92 ? 10.263 -5.008 -11.740 1.00 94.81 92 ALA A C 1
ATOM 742 O O . ALA A 1 92 ? 9.541 -5.234 -10.770 1.00 94.81 92 ALA A O 1
ATOM 743 N N . ALA A 1 93 ? 10.066 -3.965 -12.554 1.00 94.62 93 ALA A N 1
ATOM 744 C CA . ALA A 1 93 ? 8.967 -3.018 -12.399 1.00 94.62 93 ALA A CA 1
ATOM 745 C C . ALA A 1 93 ? 7.609 -3.725 -12.512 1.00 94.62 93 ALA A C 1
ATOM 747 O O . ALA A 1 93 ? 6.814 -3.689 -11.572 1.00 94.62 93 ALA A O 1
ATOM 748 N N . VAL A 1 94 ? 7.377 -4.464 -13.601 1.00 94.50 94 VAL A N 1
ATOM 749 C CA . VAL A 1 94 ? 6.126 -5.217 -13.796 1.00 94.50 94 VAL A CA 1
ATOM 750 C C . VAL A 1 94 ? 5.936 -6.281 -12.715 1.00 94.50 94 VAL A C 1
ATOM 752 O O . VAL A 1 94 ? 4.817 -6.487 -12.236 1.00 94.50 94 VAL A O 1
ATOM 755 N N . GLY A 1 95 ? 7.017 -6.933 -12.284 1.00 96.62 95 GLY A N 1
ATOM 756 C CA . GLY A 1 95 ? 6.968 -7.910 -11.202 1.00 96.62 95 GLY A CA 1
ATOM 757 C C . GLY A 1 95 ? 6.555 -7.301 -9.863 1.00 96.62 95 GLY A C 1
ATOM 758 O O . GLY A 1 95 ? 5.682 -7.849 -9.187 1.00 96.62 95 GLY A O 1
ATOM 759 N N . LEU A 1 96 ? 7.118 -6.146 -9.498 1.00 97.50 96 LEU A N 1
ATOM 760 C CA . LEU A 1 96 ? 6.733 -5.419 -8.286 1.00 97.50 96 LEU A CA 1
ATOM 761 C C . LEU A 1 96 ? 5.303 -4.895 -8.361 1.00 97.50 96 LEU A C 1
ATOM 763 O O . LEU A 1 96 ? 4.558 -5.066 -7.396 1.00 97.50 96 LEU A O 1
ATOM 767 N N . PHE A 1 97 ? 4.903 -4.334 -9.505 1.00 97.12 97 PHE A N 1
ATOM 768 C CA . PHE A 1 97 ? 3.529 -3.896 -9.730 1.00 97.12 97 PHE A CA 1
ATOM 769 C C . PHE A 1 97 ? 2.555 -5.062 -9.540 1.00 97.12 97 PHE A C 1
ATOM 771 O O . PHE A 1 97 ? 1.604 -4.962 -8.772 1.00 97.12 97 PHE A O 1
ATOM 778 N N . SER A 1 98 ? 2.824 -6.204 -10.176 1.00 97.44 98 SER A N 1
ATOM 779 C CA . SER A 1 98 ? 1.943 -7.378 -10.136 1.00 97.44 98 SER A CA 1
ATOM 780 C C . SER A 1 98 ? 1.868 -8.004 -8.741 1.00 97.44 98 SER A C 1
ATOM 782 O O . SER A 1 98 ? 0.788 -8.395 -8.295 1.00 97.44 98 SER A O 1
ATOM 784 N N . ALA A 1 99 ? 2.991 -8.067 -8.019 1.00 98.19 99 ALA A N 1
ATOM 785 C CA . ALA A 1 99 ? 3.021 -8.523 -6.630 1.00 98.19 99 ALA A CA 1
ATOM 786 C C . ALA A 1 99 ? 2.253 -7.567 -5.699 1.00 98.19 99 ALA A C 1
ATOM 788 O O . ALA A 1 99 ? 1.464 -8.019 -4.864 1.00 98.19 99 ALA A O 1
ATOM 789 N N . GLY A 1 100 ? 2.445 -6.254 -5.863 1.00 98.06 100 GLY A N 1
ATOM 790 C CA . GLY A 1 100 ? 1.743 -5.234 -5.090 1.00 98.06 100 GLY A CA 1
ATOM 791 C C . GLY A 1 100 ? 0.237 -5.230 -5.355 1.00 98.06 100 GLY A C 1
ATOM 792 O O . GLY A 1 100 ? -0.561 -5.302 -4.421 1.00 98.06 100 GLY A O 1
ATOM 793 N N . PHE A 1 101 ? -0.151 -5.291 -6.627 1.00 97.50 101 PHE A N 1
ATOM 794 C CA . PHE A 1 101 ? -1.539 -5.425 -7.059 1.00 97.50 101 PHE A CA 1
ATOM 795 C C . PHE A 1 101 ? -2.196 -6.689 -6.487 1.00 97.50 101 PHE A C 1
ATOM 797 O O . PHE A 1 101 ? -3.317 -6.639 -5.978 1.00 97.50 101 PHE A O 1
ATOM 804 N N . ALA A 1 102 ? -1.493 -7.827 -6.503 1.00 97.88 102 ALA A N 1
ATOM 805 C CA . ALA A 1 102 ? -1.987 -9.063 -5.905 1.00 97.88 102 ALA A CA 1
ATOM 806 C C . ALA A 1 102 ? -2.202 -8.922 -4.390 1.00 97.88 102 ALA A C 1
ATOM 808 O O . ALA A 1 102 ? -3.237 -9.357 -3.883 1.00 97.88 102 ALA A O 1
ATOM 809 N N . LEU A 1 103 ? -1.270 -8.294 -3.664 1.00 98.25 103 LEU A N 1
ATOM 810 C CA . LEU A 1 103 ? -1.418 -8.023 -2.230 1.00 98.25 103 LEU A CA 1
ATOM 811 C C . LEU A 1 103 ? -2.633 -7.143 -1.926 1.00 98.25 103 LEU A C 1
ATOM 813 O O . LEU A 1 103 ? -3.386 -7.451 -1.001 1.00 98.25 103 LEU A O 1
ATOM 817 N N . GLU A 1 104 ? -2.850 -6.087 -2.711 1.00 97.19 104 GLU A N 1
ATOM 818 C CA . GLU A 1 104 ? -4.023 -5.226 -2.574 1.00 97.19 104 GLU A CA 1
ATOM 819 C C . GLU A 1 104 ? -5.317 -6.005 -2.796 1.00 97.19 104 GLU A C 1
ATOM 821 O O . GLU A 1 104 ? -6.178 -6.018 -1.918 1.00 97.19 104 GLU A O 1
ATOM 826 N N . VAL A 1 105 ? -5.443 -6.688 -3.940 1.00 96.31 105 VAL A N 1
ATOM 827 C CA . VAL A 1 105 ? -6.660 -7.413 -4.330 1.00 96.31 105 VAL A CA 1
ATOM 828 C C . VAL A 1 105 ? -6.968 -8.540 -3.348 1.00 96.31 105 VAL A C 1
ATOM 830 O O . VAL A 1 105 ? -8.094 -8.639 -2.851 1.00 96.31 105 VAL A O 1
ATOM 833 N N . LEU A 1 106 ? -5.977 -9.380 -3.038 1.00 97.75 106 LEU A N 1
ATOM 834 C CA . LEU A 1 106 ? -6.148 -10.497 -2.111 1.00 97.75 106 LEU A CA 1
ATOM 835 C C . LEU A 1 106 ? -6.410 -9.996 -0.692 1.00 97.75 106 LEU A C 1
ATOM 837 O O . LEU A 1 106 ? -7.290 -10.534 -0.022 1.00 97.75 106 LEU A O 1
ATOM 841 N N . GLY A 1 107 ? -5.698 -8.959 -0.245 1.00 97.06 107 GLY A N 1
ATOM 842 C CA . GLY A 1 107 ? -5.884 -8.366 1.076 1.00 97.06 107 GLY A CA 1
ATOM 843 C C . GLY A 1 107 ? -7.294 -7.808 1.245 1.00 97.06 107 GLY A C 1
ATOM 844 O O . GLY A 1 107 ? -7.992 -8.152 2.203 1.00 97.06 107 GLY A O 1
ATOM 845 N N . ASP A 1 108 ? -7.749 -7.021 0.272 1.00 96.00 108 ASP A N 1
ATOM 846 C CA . ASP A 1 108 ? -9.089 -6.441 0.235 1.00 96.00 108 ASP A CA 1
ATOM 847 C C . ASP A 1 108 ? -10.199 -7.495 0.203 1.00 96.00 108 ASP A C 1
ATOM 849 O O . ASP A 1 108 ? -11.213 -7.364 0.906 1.00 96.00 108 ASP A O 1
ATOM 853 N N . TRP A 1 109 ? -10.023 -8.526 -0.627 1.00 95.44 109 TRP A N 1
ATOM 854 C CA . TRP A 1 109 ? -10.987 -9.609 -0.766 1.00 95.44 109 TRP A CA 1
ATOM 855 C C . TRP A 1 109 ? -11.063 -10.443 0.515 1.00 95.44 109 TRP A C 1
ATOM 857 O O . TRP A 1 109 ? -12.156 -10.611 1.056 1.00 95.44 109 TRP A O 1
ATOM 867 N N . GLN A 1 110 ? -9.925 -10.883 1.060 1.00 97.12 110 GLN A N 1
ATOM 868 C CA . GLN A 1 110 ? -9.869 -11.676 2.295 1.00 97.12 110 GLN A CA 1
ATOM 869 C C . GLN A 1 110 ? -10.448 -10.912 3.486 1.00 97.12 110 GLN A C 1
ATOM 871 O O . GLN A 1 110 ? -11.236 -11.474 4.244 1.00 97.12 110 GLN A O 1
ATOM 876 N N . LEU A 1 111 ? -10.145 -9.615 3.612 1.00 95.69 111 LEU A N 1
ATOM 877 C CA . LEU A 1 111 ? -10.717 -8.778 4.667 1.00 95.69 111 LEU A CA 1
ATOM 878 C C . LEU A 1 111 ? -12.234 -8.619 4.510 1.00 95.69 111 LEU A C 1
ATOM 880 O O . LEU A 1 111 ? -12.962 -8.599 5.501 1.00 95.69 111 LEU A O 1
ATOM 884 N N . SER A 1 112 ? -12.721 -8.497 3.272 1.00 93.44 112 SER A N 1
ATOM 885 C CA . SER A 1 112 ? -14.157 -8.426 2.987 1.00 93.44 112 SER A CA 1
ATOM 886 C C . SER A 1 112 ? -14.876 -9.718 3.374 1.00 93.44 112 SER A C 1
ATOM 888 O O . SER A 1 112 ? -15.937 -9.649 3.991 1.00 93.44 112 SER A O 1
ATOM 890 N N . GLN A 1 113 ? -14.295 -10.884 3.064 1.00 94.50 113 GLN A N 1
ATOM 891 C CA . GLN A 1 113 ? -14.860 -12.174 3.473 1.00 94.50 113 GLN A CA 1
ATOM 892 C C . GLN A 1 113 ? -14.817 -12.351 4.992 1.00 94.50 113 GLN A C 1
ATOM 894 O O . GLN A 1 113 ? -15.821 -12.731 5.585 1.00 94.50 113 GLN A O 1
ATOM 899 N N . PHE A 1 114 ? -13.701 -11.994 5.633 1.00 95.75 114 PHE A N 1
ATOM 900 C CA . PHE A 1 114 ? -13.555 -12.065 7.087 1.00 95.75 114 PHE A CA 1
ATOM 901 C C . PHE A 1 114 ? -14.646 -11.265 7.811 1.00 95.75 114 PHE A C 1
ATOM 903 O O . PHE A 1 114 ? -15.313 -11.790 8.694 1.00 95.75 114 PHE A O 1
ATOM 910 N N . LYS A 1 115 ? -14.910 -10.030 7.363 1.00 91.38 115 LYS A N 1
ATOM 911 C CA . LYS A 1 115 ? -15.952 -9.153 7.930 1.00 91.38 115 LYS A CA 1
ATOM 912 C C . LYS A 1 115 ? -17.391 -9.635 7.723 1.00 91.38 115 LYS A C 1
ATOM 914 O O . LYS A 1 115 ? -18.305 -9.007 8.250 1.00 91.38 115 LYS A O 1
ATOM 919 N N . LYS A 1 116 ? -17.619 -10.658 6.896 1.00 91.50 116 LYS A N 1
ATOM 920 C CA . LYS A 1 116 ? -18.944 -11.272 6.718 1.00 91.50 116 LYS A CA 1
ATOM 921 C C . LYS A 1 116 ? -19.177 -12.446 7.668 1.00 91.50 116 LYS A C 1
ATOM 923 O O . LYS A 1 116 ? -20.320 -12.866 7.789 1.00 91.50 116 LYS A O 1
ATOM 928 N N . GLY A 1 117 ? -18.125 -12.992 8.275 1.00 89.81 117 GLY A N 1
ATOM 929 C CA . GLY A 1 117 ? -18.226 -14.116 9.200 1.00 89.81 117 GLY A CA 1
ATOM 930 C C . GLY A 1 117 ? -18.248 -13.677 10.662 1.00 89.81 117 GLY A C 1
ATOM 931 O O . GLY A 1 117 ? -17.729 -12.618 11.014 1.00 89.81 117 GLY A O 1
ATOM 932 N N . ASP A 1 118 ? -18.761 -14.553 11.523 1.00 85.06 118 ASP A N 1
ATOM 933 C CA . ASP A 1 118 ? -18.897 -14.311 12.968 1.00 85.06 118 ASP A CA 1
ATOM 934 C C . ASP A 1 118 ? -17.542 -14.120 13.677 1.00 85.06 118 ASP A C 1
ATOM 936 O O . ASP A 1 118 ? -17.453 -13.532 14.752 1.00 85.06 118 ASP A O 1
ATOM 940 N N . GLN A 1 119 ? -16.443 -14.582 13.067 1.00 86.12 119 GLN A N 1
ATOM 941 C CA . GLN A 1 119 ? -15.093 -14.431 13.623 1.00 86.12 119 GLN A CA 1
ATOM 942 C C . GLN A 1 119 ? -14.641 -12.967 13.739 1.00 86.12 119 GLN A C 1
ATOM 944 O O . GLN A 1 119 ? -13.817 -12.659 14.611 1.00 86.12 119 GLN A O 1
ATOM 949 N N . ASP A 1 120 ? -15.174 -12.059 12.909 1.00 89.44 120 ASP A N 1
ATOM 950 C CA . ASP A 1 120 ? -14.874 -10.625 13.012 1.00 89.44 120 ASP A CA 1
ATOM 951 C C . ASP A 1 120 ? -15.383 -10.037 14.334 1.00 89.44 120 ASP A C 1
ATOM 953 O O . ASP A 1 120 ? -14.839 -9.041 14.803 1.00 89.44 120 ASP A O 1
ATOM 957 N N . GLU A 1 121 ? -16.356 -10.657 15.005 1.00 88.06 121 GLU A N 1
ATOM 958 C CA . GLU A 1 121 ? -16.811 -10.179 16.313 1.00 88.06 121 GLU A CA 1
ATOM 959 C C . GLU A 1 121 ? -15.749 -10.342 17.402 1.00 88.06 121 GLU A C 1
ATOM 961 O O . GLU A 1 121 ? -15.784 -9.619 18.390 1.00 88.06 121 GLU A O 1
ATOM 966 N N . LYS A 1 122 ? -14.779 -11.246 17.232 1.00 90.50 122 LYS A N 1
ATOM 967 C CA . LYS A 1 122 ? -13.824 -11.599 18.299 1.00 90.50 122 LYS A CA 1
ATOM 968 C C . LYS A 1 122 ? -12.366 -11.396 17.923 1.00 90.50 122 LYS A C 1
ATOM 970 O O . LYS A 1 122 ? -11.509 -11.304 18.795 1.00 90.50 122 LYS A O 1
ATOM 975 N N . SER A 1 123 ? -12.062 -11.342 16.631 1.00 94.44 123 SER A N 1
ATOM 976 C CA . SER A 1 123 ? -10.683 -11.394 16.149 1.00 94.44 123 SER A CA 1
ATOM 977 C C . SER A 1 123 ? -10.428 -10.434 14.998 1.00 94.44 123 SER A C 1
ATOM 979 O O . SER A 1 123 ? -11.354 -9.926 14.364 1.00 94.44 123 SER A O 1
ATOM 981 N N . VAL A 1 124 ? -9.152 -10.157 14.737 1.00 95.62 124 VAL A N 1
ATOM 982 C CA . VAL A 1 124 ? -8.716 -9.443 13.531 1.00 95.62 124 VAL A CA 1
ATOM 983 C C . VAL A 1 124 ? -8.336 -10.432 12.428 1.00 95.62 124 VAL A C 1
ATOM 985 O O . VAL A 1 124 ? -7.964 -11.576 12.697 1.00 95.62 124 VAL A O 1
ATOM 988 N N . CYS A 1 125 ? -8.411 -9.994 11.169 1.00 96.31 125 CYS A N 1
ATOM 989 C CA . CYS A 1 125 ? -8.047 -10.833 10.030 1.00 96.31 125 CYS A CA 1
ATOM 990 C C . CYS A 1 125 ? -6.549 -11.175 10.083 1.00 96.31 125 CYS A C 1
ATOM 992 O O . CYS A 1 125 ? -5.700 -10.284 10.111 1.00 96.31 125 CYS A O 1
ATOM 994 N N . LYS A 1 126 ? -6.230 -12.473 10.124 1.00 96.44 126 LYS A N 1
ATOM 995 C CA . LYS A 1 126 ? -4.857 -12.987 10.294 1.00 96.44 126 LYS A CA 1
ATOM 996 C C . LYS A 1 126 ? -4.486 -14.077 9.293 1.00 96.44 126 LYS A C 1
ATOM 998 O O . LYS A 1 126 ? -3.372 -14.599 9.369 1.00 96.44 126 LYS A O 1
ATOM 1003 N N . GLU A 1 127 ? -5.401 -14.432 8.403 1.00 95.25 127 GLU A N 1
ATOM 1004 C CA . GLU A 1 127 ? -5.239 -15.495 7.419 1.00 95.25 127 GLU A CA 1
ATOM 1005 C C . GLU A 1 127 ? -4.927 -14.924 6.040 1.00 95.25 127 GLU A C 1
ATOM 1007 O O . GLU A 1 127 ? -5.080 -13.732 5.785 1.00 95.25 127 GLU A O 1
ATOM 1012 N N . GLY A 1 128 ? -4.500 -15.778 5.116 1.00 96.88 128 GLY A N 1
ATOM 1013 C CA . GLY A 1 128 ? -4.258 -15.298 3.766 1.00 96.88 128 GLY A CA 1
ATOM 1014 C C . GLY A 1 128 ? -2.992 -14.446 3.668 1.00 96.88 128 GLY A C 1
ATOM 1015 O O . GLY A 1 128 ? -2.013 -14.696 4.372 1.00 96.88 128 GLY A O 1
ATOM 1016 N N . VAL A 1 129 ? -3.023 -13.389 2.859 1.00 97.81 129 VAL A N 1
ATOM 1017 C CA . VAL A 1 129 ? -1.932 -12.405 2.802 1.00 97.81 129 VAL A CA 1
ATOM 1018 C C . VAL A 1 129 ? -1.810 -11.596 4.102 1.00 97.81 129 VAL A C 1
ATOM 1020 O O . VAL A 1 129 ? -0.721 -11.123 4.414 1.00 97.81 129 VAL A O 1
ATOM 1023 N N . TRP A 1 130 ? -2.858 -11.540 4.939 1.00 97.00 130 TRP A N 1
ATOM 1024 C CA . TRP A 1 130 ? -2.801 -10.955 6.293 1.00 97.00 130 TRP A CA 1
ATOM 1025 C C . TRP A 1 130 ? -1.961 -11.783 7.272 1.00 97.00 130 TRP A C 1
ATOM 1027 O O . TRP A 1 130 ? -1.672 -11.345 8.387 1.00 97.00 130 TRP A O 1
ATOM 1037 N N . SER A 1 131 ? -1.559 -12.995 6.874 1.00 95.94 131 SER A N 1
ATOM 1038 C CA . SER A 1 131 ? -0.582 -13.784 7.624 1.00 95.94 131 SER A CA 1
ATOM 1039 C C . SER A 1 131 ? 0.864 -13.325 7.428 1.00 95.94 131 SER A C 1
ATOM 1041 O O . SER A 1 131 ? 1.697 -13.648 8.270 1.00 95.94 131 SER A O 1
ATOM 1043 N N . LEU A 1 132 ? 1.146 -12.552 6.370 1.00 96.25 132 LEU A N 1
ATOM 1044 C CA . LEU A 1 132 ? 2.481 -12.034 6.059 1.00 96.25 132 LEU A CA 1
ATOM 1045 C C . LEU A 1 132 ? 2.809 -10.780 6.875 1.00 96.25 132 LEU A C 1
ATOM 1047 O O . LEU A 1 132 ? 3.878 -10.689 7.474 1.00 96.25 132 LEU A O 1
ATOM 1051 N N . VAL A 1 133 ? 1.879 -9.824 6.890 1.00 96.12 133 VAL A N 1
ATOM 1052 C CA . VAL A 1 133 ? 1.976 -8.520 7.565 1.00 96.12 133 VAL A CA 1
ATOM 1053 C C . VAL A 1 133 ? 0.588 -8.080 8.030 1.00 96.12 133 VAL A C 1
ATOM 1055 O O . VAL A 1 133 ? -0.416 -8.597 7.534 1.00 96.12 133 VAL A O 1
ATOM 1058 N N . ARG A 1 134 ? 0.505 -7.128 8.972 1.00 95.81 134 ARG A N 1
ATOM 1059 C CA . ARG A 1 134 ? -0.803 -6.671 9.487 1.00 95.81 134 ARG A CA 1
ATOM 1060 C C . ARG A 1 134 ? -1.591 -5.816 8.497 1.00 95.81 134 ARG A C 1
ATOM 1062 O O . ARG A 1 134 ? -2.807 -5.829 8.607 1.00 95.81 134 ARG A O 1
ATOM 1069 N N . HIS A 1 135 ? -0.947 -5.131 7.544 1.00 96.12 135 HIS A N 1
ATOM 1070 C CA . HIS A 1 135 ? -1.628 -4.357 6.489 1.00 96.12 135 HIS A CA 1
ATOM 1071 C C . HIS A 1 135 ? -1.067 -4.694 5.097 1.00 96.12 135 HIS A C 1
ATOM 1073 O O . HIS A 1 135 ? -0.320 -3.907 4.510 1.00 96.12 135 HIS A O 1
ATOM 1079 N N . PRO A 1 136 ? -1.400 -5.875 4.539 1.00 97.00 136 PRO A N 1
ATOM 1080 C CA . PRO A 1 136 ? -0.864 -6.322 3.252 1.00 97.00 136 PRO A CA 1
ATOM 1081 C C . PRO A 1 136 ? -1.288 -5.416 2.095 1.00 97.00 136 PRO A C 1
ATOM 1083 O O . PRO A 1 136 ? -0.548 -5.274 1.132 1.00 97.00 136 PRO A O 1
ATOM 1086 N N . ASN A 1 137 ? -2.441 -4.759 2.203 1.00 95.62 137 ASN A N 1
ATOM 1087 C CA . ASN A 1 137 ? -2.911 -3.774 1.236 1.00 95.62 137 ASN A CA 1
ATOM 1088 C C . ASN A 1 137 ? -2.031 -2.512 1.189 1.00 95.62 137 ASN A C 1
ATOM 1090 O O . ASN A 1 137 ? -1.793 -2.002 0.104 1.00 95.62 137 ASN A O 1
ATOM 1094 N N . TYR A 1 138 ? -1.513 -2.029 2.324 1.00 95.75 138 TYR A N 1
ATOM 1095 C CA . TYR A 1 138 ? -0.583 -0.890 2.332 1.00 95.75 138 TYR A CA 1
ATOM 1096 C C . TYR A 1 138 ? 0.807 -1.276 1.834 1.00 95.75 138 TYR A C 1
ATOM 1098 O O . TYR A 1 138 ? 1.445 -0.498 1.131 1.00 95.75 138 TYR A O 1
ATOM 1106 N N . LEU A 1 139 ? 1.261 -2.493 2.153 1.00 96.88 139 LEU A N 1
ATOM 1107 C CA . LEU A 1 139 ? 2.466 -3.040 1.536 1.00 96.88 139 LEU A CA 1
ATOM 1108 C C . LEU A 1 139 ? 2.294 -3.129 0.014 1.00 96.88 139 LEU A C 1
ATOM 1110 O O . LEU A 1 139 ? 3.181 -2.711 -0.721 1.00 96.88 139 LEU A O 1
ATOM 1114 N N . GLY A 1 140 ? 1.150 -3.636 -0.450 1.00 97.25 140 GLY A N 1
ATOM 1115 C CA . GLY A 1 140 ? 0.829 -3.736 -1.869 1.00 97.25 140 GLY A CA 1
ATOM 1116 C C . GLY A 1 140 ? 0.883 -2.388 -2.583 1.00 97.25 140 GLY A C 1
ATOM 1117 O O . GLY A 1 140 ? 1.593 -2.265 -3.579 1.00 97.25 140 GLY A O 1
ATOM 1118 N N . ASP A 1 141 ? 0.243 -1.371 -2.008 1.00 96.38 141 ASP A N 1
ATOM 1119 C CA . ASP A 1 141 ? 0.255 -0.003 -2.533 1.00 96.38 141 ASP A CA 1
ATOM 1120 C C . ASP A 1 141 ? 1.676 0.585 -2.591 1.00 96.38 141 ASP A C 1
ATOM 1122 O O . ASP A 1 141 ? 2.073 1.173 -3.599 1.00 96.38 141 ASP A O 1
ATOM 1126 N N . ALA A 1 142 ? 2.503 0.348 -1.568 1.00 97.00 142 ALA A N 1
ATOM 1127 C CA . ALA A 1 142 ? 3.902 0.768 -1.589 1.00 97.00 142 ALA A CA 1
ATOM 1128 C C . ALA A 1 142 ? 4.728 0.055 -2.674 1.00 97.00 142 ALA A C 1
ATOM 1130 O O . ALA A 1 142 ? 5.559 0.699 -3.314 1.00 97.00 142 ALA A O 1
ATOM 1131 N N . LEU A 1 143 ? 4.502 -1.244 -2.916 1.00 97.44 143 LEU A N 1
ATOM 1132 C CA . LEU A 1 143 ? 5.175 -1.982 -3.995 1.00 97.44 143 LEU A CA 1
ATOM 1133 C C . LEU A 1 143 ? 4.736 -1.496 -5.381 1.00 97.44 143 LEU A C 1
ATOM 1135 O O . LEU A 1 143 ? 5.580 -1.353 -6.266 1.00 97.44 143 LEU A O 1
ATOM 1139 N N . VAL A 1 144 ? 3.445 -1.196 -5.557 1.00 97.00 144 VAL A N 1
ATOM 1140 C CA . VAL A 1 144 ? 2.927 -0.575 -6.782 1.00 97.00 144 VAL A CA 1
ATOM 1141 C C . VAL A 1 144 ? 3.603 0.776 -6.999 1.00 97.00 144 VAL A C 1
ATOM 1143 O O . VAL A 1 144 ? 4.197 0.986 -8.053 1.00 97.00 144 VAL A O 1
ATOM 1146 N N . HIS A 1 145 ? 3.642 1.655 -5.996 1.00 96.62 145 HIS A N 1
ATOM 1147 C CA . HIS A 1 145 ? 4.308 2.953 -6.135 1.00 96.62 145 HIS A CA 1
ATOM 1148 C C . HIS A 1 145 ? 5.815 2.836 -6.410 1.00 96.62 145 HIS A C 1
ATOM 1150 O O . HIS A 1 145 ? 6.358 3.620 -7.187 1.00 96.62 145 HIS A O 1
ATOM 1156 N N . LEU A 1 146 ? 6.490 1.843 -5.822 1.00 96.19 146 LEU A N 1
ATOM 1157 C CA . LEU A 1 146 ? 7.909 1.569 -6.067 1.00 96.19 146 LEU A CA 1
ATOM 1158 C C . LEU A 1 146 ? 8.181 1.018 -7.478 1.00 96.19 146 LEU A C 1
ATOM 1160 O O . LEU A 1 146 ? 9.296 1.152 -7.979 1.00 96.19 146 LEU A O 1
ATOM 1164 N N . SER A 1 147 ? 7.185 0.427 -8.141 1.00 95.81 147 SER A N 1
ATOM 1165 C CA . SER A 1 147 ? 7.340 -0.076 -9.510 1.00 95.81 147 SER A CA 1
ATOM 1166 C C . SER A 1 147 ? 7.532 1.040 -10.541 1.00 95.81 147 SER A C 1
ATOM 1168 O O . SER A 1 147 ? 8.314 0.877 -11.475 1.00 95.81 147 SER A O 1
ATOM 1170 N N . PHE A 1 148 ? 6.900 2.201 -10.348 1.00 93.12 148 PHE A N 1
ATOM 1171 C CA . PHE A 1 148 ? 6.953 3.310 -11.303 1.00 93.12 148 PHE A CA 1
ATOM 1172 C C . PHE A 1 148 ? 8.339 3.924 -11.497 1.00 93.12 148 PHE A C 1
ATOM 1174 O O . PHE A 1 148 ? 8.741 4.045 -12.649 1.00 93.12 148 PHE A O 1
ATOM 1181 N N . PRO A 1 149 ? 9.127 4.277 -10.462 1.00 92.31 149 PRO A N 1
ATOM 1182 C CA . PRO A 1 149 ? 10.482 4.767 -10.702 1.00 92.31 149 PRO A CA 1
ATOM 1183 C C . PRO A 1 149 ? 11.361 3.730 -11.416 1.00 92.31 149 PRO A C 1
ATOM 1185 O O . PRO A 1 149 ? 12.213 4.116 -12.210 1.00 92.31 149 PRO A O 1
ATOM 1188 N N . LEU A 1 150 ? 11.147 2.425 -11.194 1.00 92.12 150 LEU A N 1
ATOM 1189 C CA . LEU A 1 150 ? 11.862 1.382 -11.939 1.00 92.12 150 LEU A CA 1
ATOM 1190 C C . LEU A 1 150 ? 11.418 1.316 -13.400 1.00 92.12 150 LEU A C 1
ATOM 1192 O O . LEU A 1 150 ? 12.267 1.161 -14.272 1.00 92.12 150 LEU A O 1
ATOM 1196 N N . LEU A 1 151 ? 10.117 1.462 -13.667 1.00 90.25 151 LEU A N 1
ATOM 1197 C CA . LEU A 1 151 ? 9.582 1.531 -15.025 1.00 90.25 151 LEU A CA 1
ATOM 1198 C C . LEU A 1 151 ? 10.143 2.752 -15.765 1.00 90.25 151 LEU A C 1
ATOM 1200 O O . LEU A 1 151 ? 10.675 2.616 -16.860 1.00 90.25 151 LEU A O 1
ATOM 1204 N N . LEU A 1 152 ? 10.113 3.927 -15.130 1.00 88.81 152 LEU A N 1
ATOM 1205 C CA . LEU A 1 152 ? 10.684 5.158 -15.681 1.00 88.81 152 LEU A CA 1
ATOM 1206 C C . LEU A 1 152 ? 12.192 5.036 -15.903 1.00 88.81 152 LEU A C 1
ATOM 1208 O O . LEU A 1 152 ? 12.726 5.575 -16.870 1.00 88.81 152 LEU A O 1
ATOM 1212 N N . TYR A 1 153 ? 12.900 4.319 -15.032 1.00 88.75 153 TYR A N 1
ATOM 1213 C CA . TYR A 1 153 ? 14.320 4.051 -15.232 1.00 88.75 153 TYR A CA 1
ATOM 1214 C C . TYR A 1 153 ? 14.551 3.108 -16.421 1.00 88.75 153 TYR A C 1
ATOM 1216 O O . TYR A 1 153 ? 15.451 3.340 -17.228 1.00 88.75 153 TYR A O 1
ATOM 1224 N N . ALA A 1 154 ? 13.714 2.077 -16.576 1.00 87.12 154 ALA A N 1
ATOM 1225 C CA . ALA A 1 154 ? 13.764 1.143 -17.700 1.00 87.12 154 ALA A CA 1
ATOM 1226 C C . ALA A 1 154 ? 13.501 1.827 -19.054 1.00 87.12 154 ALA A C 1
ATOM 1228 O O . ALA A 1 154 ? 14.090 1.444 -20.060 1.00 87.12 154 ALA A O 1
ATOM 1229 N N . THR A 1 155 ? 12.658 2.863 -19.085 1.00 81.75 155 THR A N 1
ATOM 1230 C CA . THR A 1 155 ? 12.354 3.636 -20.303 1.00 81.75 155 THR A CA 1
ATOM 1231 C C . THR A 1 155 ? 13.274 4.842 -20.510 1.00 81.75 155 THR A C 1
ATOM 1233 O O . THR A 1 155 ? 13.114 5.581 -21.481 1.00 81.75 155 THR A O 1
ATOM 1236 N N . GLY A 1 156 ? 14.238 5.066 -19.609 1.00 82.06 156 GLY A N 1
ATOM 1237 C CA . GLY A 1 156 ? 15.134 6.223 -19.648 1.00 82.06 156 GLY A CA 1
ATOM 1238 C C . GLY A 1 156 ? 14.437 7.558 -19.367 1.00 82.06 156 GLY A C 1
ATOM 1239 O O . GLY A 1 156 ? 15.005 8.609 -19.652 1.00 82.06 156 GLY A O 1
ATOM 1240 N N . MET A 1 157 ? 13.220 7.528 -18.820 1.00 83.31 157 MET A N 1
ATOM 1241 C CA . MET A 1 157 ? 12.400 8.700 -18.504 1.00 83.31 157 MET A CA 1
ATOM 1242 C C . MET A 1 157 ? 12.538 9.165 -17.052 1.00 83.31 157 MET A C 1
ATOM 1244 O O . MET A 1 157 ? 12.022 10.221 -16.721 1.00 83.31 157 MET A O 1
ATOM 1248 N N . LEU A 1 158 ? 13.224 8.420 -16.179 1.00 87.50 158 LEU A N 1
ATOM 1249 C CA . LEU A 1 158 ? 13.343 8.791 -14.767 1.00 87.50 158 LEU A CA 1
ATOM 1250 C C . LEU A 1 158 ? 14.157 10.081 -14.578 1.00 87.50 158 LEU A C 1
ATOM 1252 O O . LEU A 1 158 ? 15.347 10.127 -14.910 1.00 87.50 158 LEU A O 1
ATOM 1256 N N . SER A 1 159 ? 13.539 11.083 -13.955 1.00 87.75 159 SER A N 1
ATOM 1257 C CA . SER A 1 159 ? 14.218 12.200 -13.300 1.00 87.75 159 SER A CA 1
ATOM 1258 C C . SER A 1 159 ? 14.213 12.023 -11.767 1.00 87.75 159 SER A C 1
ATOM 1260 O O . SER A 1 159 ? 13.588 11.128 -11.189 1.00 87.75 159 SER A O 1
ATOM 1262 N N . SER A 1 160 ? 15.025 12.821 -11.071 1.00 88.69 160 SER A N 1
ATOM 1263 C CA . SER A 1 160 ? 15.190 12.723 -9.616 1.00 88.69 160 SER A CA 1
ATOM 1264 C C . SER A 1 160 ? 13.949 13.175 -8.845 1.00 88.69 160 SER A C 1
ATOM 1266 O O . SER A 1 160 ? 13.753 12.756 -7.704 1.00 88.69 160 SER A O 1
ATOM 1268 N N . ILE A 1 161 ? 13.104 14.012 -9.452 1.00 90.38 161 ILE A N 1
ATOM 1269 C CA . ILE A 1 161 ? 11.914 14.565 -8.802 1.00 90.38 161 ILE A CA 1
ATOM 1270 C C . ILE A 1 161 ? 10.803 13.516 -8.641 1.00 90.38 161 ILE A C 1
ATOM 1272 O O . ILE A 1 161 ? 10.078 13.529 -7.648 1.00 90.38 161 ILE A O 1
ATOM 1276 N N . GLU A 1 162 ? 10.706 12.551 -9.553 1.00 91.06 162 GLU A N 1
ATOM 1277 C CA . GLU A 1 162 ? 9.732 11.463 -9.502 1.00 91.06 162 GLU A CA 1
ATOM 1278 C C . GLU A 1 162 ? 10.007 10.528 -8.322 1.00 91.06 162 GLU A C 1
ATOM 1280 O O . GLU A 1 162 ? 9.070 9.957 -7.773 1.00 91.06 162 GLU A O 1
ATOM 1285 N N . LEU A 1 163 ? 11.255 10.428 -7.844 1.00 93.19 163 LEU A N 1
ATOM 1286 C CA . LEU A 1 163 ? 11.591 9.628 -6.659 1.00 93.19 163 LEU A CA 1
ATOM 1287 C C . LEU A 1 163 ? 10.897 10.128 -5.384 1.00 93.19 163 LEU A C 1
ATOM 1289 O O . LEU A 1 163 ? 10.666 9.337 -4.468 1.00 93.19 163 LEU A O 1
ATOM 1293 N N . PHE A 1 164 ? 10.509 11.407 -5.319 1.00 95.19 164 PHE A N 1
ATOM 1294 C CA . PHE A 1 164 ? 9.744 11.920 -4.183 1.00 95.19 164 PHE A CA 1
ATOM 1295 C C . PHE A 1 164 ? 8.354 11.290 -4.073 1.00 95.19 164 PHE A C 1
ATOM 1297 O O . PHE A 1 164 ? 7.846 11.184 -2.961 1.00 95.19 164 PHE A O 1
ATOM 1304 N N . GLY A 1 165 ? 7.762 10.819 -5.175 1.00 95.81 165 GLY A N 1
ATOM 1305 C CA . GLY A 1 165 ? 6.445 10.181 -5.170 1.00 95.81 165 GLY A CA 1
ATOM 1306 C C . GLY A 1 165 ? 6.362 8.919 -4.310 1.00 95.81 165 GLY A C 1
ATOM 1307 O O . GLY A 1 165 ? 5.654 8.928 -3.301 1.00 95.81 165 GLY A O 1
ATOM 1308 N N . PRO A 1 166 ? 7.098 7.838 -4.630 1.00 96.12 166 PRO A N 1
ATOM 1309 C CA . PRO A 1 166 ? 7.086 6.613 -3.832 1.00 96.12 166 PRO A CA 1
ATOM 1310 C C . PRO A 1 166 ? 7.600 6.827 -2.403 1.00 96.12 166 PRO A C 1
ATOM 1312 O O . PRO A 1 166 ? 7.098 6.189 -1.479 1.00 96.12 166 PRO A O 1
ATOM 1315 N N . LEU A 1 167 ? 8.547 7.751 -2.191 1.00 95.94 167 LEU A N 1
ATOM 1316 C CA . LEU A 1 167 ? 9.014 8.113 -0.848 1.00 95.94 167 LEU A CA 1
ATOM 1317 C C . LEU A 1 167 ? 7.910 8.784 -0.022 1.00 95.94 167 LEU A C 1
ATOM 1319 O O . LEU A 1 167 ? 7.690 8.408 1.132 1.00 95.94 167 LEU A O 1
ATOM 1323 N N . ALA A 1 168 ? 7.195 9.746 -0.611 1.00 96.12 168 ALA A N 1
ATOM 1324 C CA . ALA A 1 168 ? 6.060 10.402 0.026 1.00 96.12 168 ALA A CA 1
ATOM 1325 C C . ALA A 1 168 ? 4.926 9.410 0.293 1.00 96.12 168 ALA A C 1
ATOM 1327 O O . ALA A 1 168 ? 4.360 9.436 1.384 1.00 96.12 168 ALA A O 1
ATOM 1328 N N . ASN A 1 169 ? 4.647 8.496 -0.644 1.00 96.50 169 ASN A N 1
ATOM 1329 C CA . ASN A 1 169 ? 3.630 7.464 -0.462 1.00 96.50 169 ASN A CA 1
ATOM 1330 C C . ASN A 1 169 ? 3.971 6.551 0.719 1.00 96.50 169 ASN A C 1
ATOM 1332 O O . ASN A 1 169 ? 3.165 6.363 1.631 1.00 96.50 169 ASN A O 1
ATOM 1336 N N . TYR A 1 170 ? 5.207 6.049 0.758 1.00 95.19 170 TYR A N 1
ATOM 1337 C CA . TYR A 1 170 ? 5.678 5.204 1.849 1.00 95.19 170 TYR A CA 1
ATOM 1338 C C . TYR A 1 170 ? 5.612 5.926 3.204 1.00 95.19 170 TYR A C 1
ATOM 1340 O O . TYR A 1 170 ? 5.089 5.375 4.175 1.00 95.19 170 TYR A O 1
ATOM 1348 N N . ALA A 1 171 ? 6.083 7.176 3.275 1.00 94.44 171 ALA A N 1
ATOM 1349 C CA . ALA A 1 171 ? 6.007 7.979 4.493 1.00 94.44 171 ALA A CA 1
ATOM 1350 C C . ALA A 1 171 ? 4.555 8.233 4.933 1.00 94.44 171 ALA A C 1
ATOM 1352 O O . ALA A 1 171 ? 4.239 8.106 6.120 1.00 94.44 171 ALA A O 1
ATOM 1353 N N . PHE A 1 172 ? 3.664 8.542 3.988 1.00 93.50 172 PHE A N 1
ATOM 1354 C CA . PHE A 1 172 ? 2.251 8.776 4.264 1.00 93.50 172 PHE A CA 1
ATOM 1355 C C . PHE A 1 172 ? 1.573 7.523 4.823 1.00 93.50 172 PHE A C 1
ATOM 1357 O O . PHE A 1 172 ? 0.936 7.589 5.879 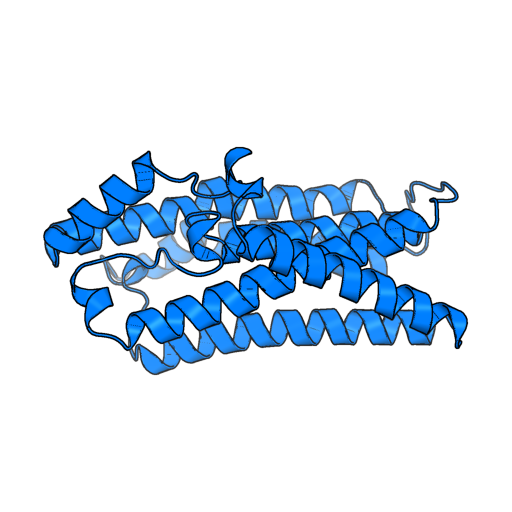1.00 93.50 172 PHE A O 1
ATOM 1364 N N . LEU A 1 173 ? 1.766 6.375 4.164 1.00 93.38 173 LEU A N 1
ATOM 1365 C CA . LEU A 1 173 ? 1.191 5.102 4.587 1.00 93.38 173 LEU A CA 1
ATOM 1366 C C . LEU A 1 173 ? 1.750 4.620 5.925 1.00 93.38 173 LEU A C 1
ATOM 1368 O O . LEU A 1 173 ? 1.006 4.066 6.729 1.00 93.38 173 LEU A O 1
ATOM 1372 N N . ARG A 1 174 ? 3.045 4.804 6.188 1.00 89.50 174 ARG A N 1
ATOM 1373 C CA . ARG A 1 174 ? 3.665 4.265 7.403 1.00 89.50 174 ARG A CA 1
ATOM 1374 C C . ARG A 1 174 ? 3.475 5.161 8.625 1.00 89.50 174 ARG A C 1
ATOM 1376 O O . ARG A 1 174 ? 3.312 4.641 9.728 1.00 89.50 174 ARG A O 1
ATOM 1383 N N . HIS A 1 175 ? 3.531 6.482 8.450 1.00 87.00 175 HIS A N 1
ATOM 1384 C CA . HIS A 1 175 ? 3.691 7.414 9.572 1.00 87.00 175 HIS A CA 1
ATOM 1385 C C . HIS A 1 175 ? 2.532 8.393 9.761 1.00 87.00 175 HIS A C 1
ATOM 1387 O O . HIS A 1 175 ? 2.311 8.839 10.889 1.00 87.00 175 HIS A O 1
ATOM 1393 N N . ILE A 1 176 ? 1.790 8.733 8.705 1.00 84.81 176 ILE A N 1
ATOM 1394 C CA . ILE A 1 176 ? 0.784 9.801 8.764 1.00 84.81 176 ILE A CA 1
ATOM 1395 C C . ILE A 1 176 ? -0.617 9.206 8.868 1.00 84.81 176 ILE A C 1
ATOM 1397 O O . ILE A 1 176 ? -1.203 9.247 9.950 1.00 84.81 176 ILE A O 1
ATOM 1401 N N . GLY A 1 177 ? -1.120 8.654 7.762 1.00 78.69 177 GLY A N 1
ATOM 1402 C CA . GLY A 1 177 ? -2.448 8.058 7.658 1.00 78.69 177 GLY A CA 1
ATOM 1403 C C . GLY A 1 177 ? -2.353 6.544 7.790 1.00 78.69 177 GLY A C 1
ATOM 1404 O O . GLY A 1 177 ? -2.163 6.025 8.887 1.00 78.69 177 GLY A O 1
ATOM 1405 N N . GLY A 1 178 ? -2.444 5.857 6.649 1.00 85.50 178 GLY A N 1
ATOM 1406 C CA . GLY A 1 178 ? -2.265 4.413 6.453 1.00 85.50 178 GLY A CA 1
ATOM 1407 C C . GLY A 1 178 ? -2.317 3.534 7.706 1.00 85.50 178 GLY A C 1
ATOM 1408 O O . GLY A 1 178 ? -3.389 3.278 8.251 1.00 85.50 178 GLY A O 1
ATOM 1409 N N . ASP A 1 179 ? -1.163 3.000 8.095 1.00 87.75 179 ASP A N 1
ATOM 1410 C CA . ASP A 1 179 ? -0.959 2.011 9.155 1.00 87.75 179 ASP A CA 1
ATOM 1411 C C . ASP A 1 179 ? -1.229 2.593 10.549 1.00 87.75 179 ASP A C 1
ATOM 1413 O O . ASP A 1 179 ? -2.113 2.112 11.263 1.00 87.75 179 ASP A O 1
ATOM 1417 N N . ARG A 1 180 ? -0.526 3.675 10.910 1.00 88.25 180 ARG A N 1
ATOM 1418 C CA . ARG A 1 180 ? -0.598 4.269 12.252 1.00 88.25 180 ARG A CA 1
ATOM 1419 C C . ARG A 1 180 ? -2.006 4.763 12.589 1.00 88.25 180 ARG A C 1
ATOM 1421 O O . ARG A 1 180 ? -2.547 4.380 13.623 1.00 88.25 180 ARG A O 1
ATOM 1428 N N . GLU A 1 181 ? -2.618 5.565 11.717 1.00 89.06 181 GLU A N 1
ATOM 1429 C CA . GLU A 1 181 ? -3.962 6.112 11.948 1.00 89.06 181 GLU A CA 1
ATOM 1430 C C . GLU A 1 181 ? -5.016 4.995 12.005 1.00 89.06 181 GLU A C 1
ATOM 1432 O O . GLU A 1 181 ? -5.916 5.019 12.850 1.00 89.06 181 GLU A O 1
ATOM 1437 N N . ASN A 1 182 ? -4.907 3.988 11.130 1.00 89.44 182 ASN A N 1
ATOM 1438 C CA . ASN A 1 182 ? -5.842 2.866 11.121 1.00 89.44 182 ASN A CA 1
ATOM 1439 C C . ASN A 1 182 ? -5.747 2.052 12.417 1.00 89.44 182 ASN A C 1
ATOM 1441 O O . ASN A 1 182 ? -6.779 1.719 13.000 1.00 89.44 182 ASN A O 1
ATOM 1445 N N . GLU A 1 183 ? -4.537 1.761 12.897 1.00 91.56 183 GLU A N 1
ATOM 1446 C CA . GLU A 1 183 ? -4.349 1.036 14.153 1.00 91.56 183 GLU A CA 1
ATOM 1447 C C . GLU A 1 183 ? -4.795 1.846 15.380 1.00 91.56 183 GLU A C 1
ATOM 1449 O O . GLU A 1 183 ? -5.440 1.280 16.263 1.00 91.56 183 GLU A O 1
ATOM 1454 N N . GLU A 1 184 ? -4.532 3.155 15.424 1.00 91.38 184 GLU A N 1
ATOM 1455 C CA . GLU A 1 184 ? -5.016 4.047 16.491 1.00 91.38 184 GLU A CA 1
ATOM 1456 C C . GLU A 1 184 ? -6.550 4.113 16.516 1.00 91.38 184 GLU A C 1
ATOM 1458 O O . GLU A 1 184 ? -7.180 3.997 17.572 1.00 91.38 184 GLU A O 1
ATOM 1463 N N . SER A 1 185 ? -7.176 4.218 15.339 1.00 89.81 185 SER A N 1
ATOM 1464 C CA . SER A 1 185 ? -8.634 4.191 15.205 1.00 89.81 185 SER A CA 1
ATOM 1465 C C . SER A 1 185 ? -9.231 2.845 15.634 1.00 89.81 185 SER A C 1
ATOM 1467 O O . SER A 1 185 ? -10.265 2.806 16.309 1.00 89.81 185 SER A O 1
ATOM 1469 N N . GLN A 1 186 ? -8.597 1.727 15.262 1.00 91.25 186 GLN A N 1
ATOM 1470 C CA . GLN A 1 186 ? -9.013 0.388 15.686 1.00 91.25 186 GLN A CA 1
ATOM 1471 C C . GLN A 1 186 ? -8.913 0.223 17.199 1.00 91.25 186 GLN A C 1
ATOM 1473 O O . GLN A 1 186 ? -9.868 -0.231 17.824 1.00 91.25 186 GLN A O 1
ATOM 1478 N N . GLU A 1 187 ? -7.797 0.638 17.788 1.00 93.00 187 GLU A N 1
ATOM 1479 C CA . GLU A 1 187 ? -7.562 0.599 19.225 1.00 93.00 187 GLU A CA 1
ATOM 1480 C C . GLU A 1 187 ? -8.619 1.387 19.997 1.00 93.00 187 GLU A C 1
ATOM 1482 O O . GLU A 1 187 ? -9.288 0.810 20.856 1.00 93.00 187 GLU A O 1
ATOM 1487 N N . ALA A 1 188 ? -8.850 2.652 19.637 1.00 91.62 188 ALA A N 1
ATOM 1488 C CA . ALA A 1 188 ? -9.865 3.482 20.281 1.00 91.62 188 ALA A CA 1
ATOM 1489 C C . ALA A 1 188 ? -11.272 2.862 20.184 1.00 91.62 188 ALA A C 1
ATOM 1491 O O . ALA A 1 188 ? -12.040 2.868 21.150 1.00 91.62 188 ALA A O 1
ATOM 1492 N N . ARG A 1 189 ? -11.614 2.282 19.025 1.00 89.75 189 ARG A N 1
ATOM 1493 C CA . ARG A 1 189 ? -12.916 1.634 18.804 1.00 89.75 189 ARG A CA 1
ATOM 1494 C C . ARG A 1 189 ? -13.068 0.331 19.582 1.00 89.75 189 ARG A C 1
ATOM 1496 O O . ARG A 1 189 ? -14.136 0.103 20.149 1.00 89.75 189 ARG A O 1
ATOM 1503 N N . TYR A 1 190 ? -12.055 -0.531 19.585 1.00 93.38 190 T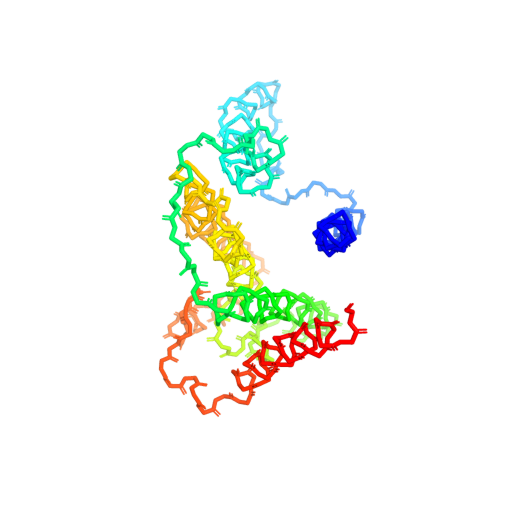YR A N 1
ATOM 1504 C CA . TYR A 1 190 ? -12.125 -1.834 20.250 1.00 93.38 190 TYR A CA 1
ATOM 1505 C C . TYR A 1 190 ? -12.059 -1.688 21.769 1.00 93.38 190 TYR A C 1
ATOM 1507 O O . TYR A 1 190 ? -12.834 -2.340 22.456 1.00 93.38 190 TYR A O 1
ATOM 1515 N N . LEU A 1 191 ? -11.259 -0.755 22.297 1.00 92.62 191 LEU A N 1
ATOM 1516 C CA . LEU A 1 191 ? -11.260 -0.443 23.732 1.00 92.62 191 LEU A CA 1
ATOM 1517 C C . LEU A 1 191 ? -12.655 -0.064 24.243 1.00 92.62 191 LEU A C 1
ATOM 1519 O O . LEU A 1 191 ? -13.048 -0.488 25.325 1.00 92.62 191 LEU A O 1
ATOM 1523 N N . LYS A 1 192 ? -13.411 0.711 23.457 1.00 90.69 192 LYS A N 1
ATOM 1524 C CA . LYS A 1 192 ? -14.747 1.169 23.847 1.00 90.69 192 LYS A CA 1
ATOM 1525 C C . LYS A 1 192 ? -15.835 0.117 23.630 1.00 90.69 192 LYS A C 1
ATOM 1527 O O . LYS A 1 192 ? -16.714 -0.032 24.471 1.00 90.69 192 LYS A O 1
ATOM 1532 N N . ASN A 1 193 ? -15.809 -0.560 22.483 1.00 91.31 193 ASN A N 1
ATOM 1533 C CA . ASN A 1 193 ? -16.960 -1.328 22.002 1.00 91.31 193 ASN A CA 1
ATOM 1534 C C . ASN A 1 193 ? -16.736 -2.845 22.002 1.00 91.31 193 ASN A C 1
ATOM 1536 O O . ASN A 1 193 ? -17.707 -3.584 21.888 1.00 91.31 193 ASN A O 1
ATOM 1540 N N . ASN A 1 194 ? -15.485 -3.320 22.042 1.00 93.25 194 ASN A N 1
ATOM 1541 C CA . ASN A 1 194 ? -15.168 -4.743 21.914 1.00 93.25 194 ASN A CA 1
ATOM 1542 C C . ASN A 1 194 ? -13.789 -5.103 22.520 1.00 93.25 194 ASN A C 1
ATOM 1544 O O . ASN A 1 194 ? -12.795 -5.224 21.790 1.00 93.25 194 ASN A O 1
ATOM 1548 N N . PRO A 1 195 ? -13.717 -5.272 23.855 1.00 94.00 195 PRO A N 1
ATOM 1549 C CA . PRO A 1 195 ? -12.464 -5.571 24.545 1.00 94.00 195 PRO A CA 1
ATOM 1550 C C . PRO A 1 195 ? -11.825 -6.901 24.122 1.00 94.00 195 PRO A C 1
ATOM 1552 O O . PRO A 1 195 ? -10.602 -6.992 24.067 1.00 94.00 195 PRO A O 1
ATOM 1555 N N . GLU A 1 196 ? -12.624 -7.915 23.769 1.00 94.56 196 GLU A N 1
ATOM 1556 C CA . GLU A 1 196 ? -12.112 -9.208 23.286 1.00 94.56 196 GLU A CA 1
ATOM 1557 C C . GLU A 1 196 ? -11.294 -9.023 21.998 1.00 94.56 196 GLU A C 1
ATOM 1559 O O . GLU A 1 196 ? -10.131 -9.431 21.921 1.00 94.56 196 GLU A O 1
ATOM 1564 N N . LYS A 1 197 ? -11.845 -8.286 21.027 1.00 94.75 197 LYS A N 1
ATOM 1565 C CA . LYS A 1 197 ? -11.155 -7.964 19.771 1.00 94.75 197 LYS A CA 1
ATOM 1566 C C . LYS A 1 197 ? -9.918 -7.084 19.980 1.00 94.75 197 LYS A C 1
ATOM 1568 O O . LYS A 1 197 ? -8.960 -7.189 19.212 1.00 94.75 197 LYS A O 1
ATOM 1573 N N . LYS A 1 198 ? -9.895 -6.242 21.024 1.00 95.62 198 LYS A N 1
ATOM 1574 C CA . LYS A 1 198 ? -8.701 -5.461 21.397 1.00 95.62 198 LYS A CA 1
ATOM 1575 C C . LYS A 1 198 ? -7.554 -6.363 21.847 1.00 95.62 198 LYS A C 1
ATOM 1577 O O . LYS A 1 198 ? -6.431 -6.177 21.384 1.00 95.62 198 LYS A O 1
ATOM 1582 N N . VAL A 1 199 ? -7.836 -7.353 22.693 1.00 95.69 199 VAL A N 1
ATOM 1583 C CA . VAL A 1 199 ? -6.821 -8.314 23.152 1.00 95.69 199 VAL A CA 1
ATOM 1584 C C . VAL A 1 199 ? -6.230 -9.086 21.969 1.00 95.69 199 VAL A C 1
ATOM 1586 O O . VAL A 1 199 ? -5.014 -9.283 21.905 1.00 95.69 199 VAL A O 1
ATOM 1589 N N . ASP A 1 200 ? -7.059 -9.485 20.999 1.00 96.19 200 ASP A N 1
ATOM 1590 C CA . ASP A 1 200 ? -6.572 -10.154 19.787 1.00 96.19 200 ASP A CA 1
ATOM 1591 C C . ASP A 1 200 ? -5.723 -9.232 18.894 1.00 96.19 200 ASP A C 1
ATOM 1593 O O . ASP A 1 200 ? -4.684 -9.660 18.382 1.00 96.19 200 ASP A O 1
ATOM 1597 N N . LEU A 1 201 ? -6.112 -7.957 18.752 1.00 95.31 201 LEU A N 1
ATOM 1598 C CA . LEU A 1 201 ? -5.319 -6.949 18.040 1.00 95.31 201 LEU A CA 1
ATOM 1599 C C . LEU A 1 201 ? -3.926 -6.793 18.667 1.00 95.31 201 LEU A C 1
ATOM 1601 O O . LEU A 1 201 ? -2.928 -6.835 17.948 1.00 95.31 201 LEU A O 1
ATOM 1605 N N . ASP A 1 202 ? -3.841 -6.665 19.992 1.00 95.75 202 ASP A N 1
ATOM 1606 C CA . ASP A 1 202 ? -2.562 -6.506 20.695 1.00 95.75 202 ASP A CA 1
ATOM 1607 C C . ASP A 1 202 ? -1.684 -7.752 20.571 1.00 95.75 202 ASP A C 1
ATOM 1609 O O . ASP A 1 202 ? -0.486 -7.654 20.296 1.00 95.75 202 ASP A O 1
ATOM 1613 N N . ARG A 1 203 ? -2.282 -8.945 20.661 1.00 95.44 203 ARG A N 1
ATOM 1614 C CA . ARG A 1 203 ? -1.562 -10.198 20.404 1.00 95.44 203 ARG A CA 1
ATOM 1615 C C . ARG A 1 203 ? -0.981 -10.226 18.990 1.00 95.44 203 ARG A C 1
ATOM 1617 O O . ARG A 1 203 ? 0.184 -10.579 18.816 1.00 95.44 203 ARG A O 1
ATOM 1624 N N . ASN A 1 204 ? -1.764 -9.826 17.988 1.00 95.06 204 ASN A N 1
ATOM 1625 C CA . ASN A 1 204 ? -1.296 -9.747 16.605 1.00 95.06 204 ASN A CA 1
ATOM 1626 C C . ASN A 1 204 ? -0.158 -8.723 16.448 1.00 95.06 204 ASN A C 1
ATOM 1628 O O . ASN A 1 204 ? 0.786 -8.962 15.692 1.00 95.06 204 ASN A O 1
ATOM 1632 N N . ARG A 1 205 ? -0.200 -7.612 17.201 1.00 94.50 205 ARG A N 1
ATOM 1633 C CA . ARG A 1 205 ? 0.844 -6.582 17.158 1.00 94.50 205 ARG A CA 1
ATOM 1634 C C . ARG A 1 205 ? 2.219 -7.088 17.592 1.00 94.50 205 ARG A C 1
ATOM 1636 O O . ARG A 1 205 ? 3.224 -6.664 17.026 1.00 94.50 205 ARG A O 1
ATOM 1643 N N . HIS A 1 206 ? 2.259 -8.004 18.556 1.00 91.69 206 HIS A N 1
ATOM 1644 C CA . HIS A 1 206 ? 3.504 -8.622 19.018 1.00 91.69 206 HIS A CA 1
ATOM 1645 C C . HIS A 1 206 ? 4.027 -9.715 18.082 1.00 91.69 206 HIS A C 1
ATOM 1647 O O . HIS A 1 206 ? 5.224 -9.976 18.055 1.00 91.69 206 HIS A O 1
ATOM 1653 N N . GLN A 1 207 ? 3.142 -10.365 17.327 1.00 90.81 207 GLN A N 1
ATOM 1654 C CA . GLN A 1 207 ? 3.512 -11.500 16.480 1.00 90.81 207 GLN A CA 1
ATOM 1655 C C . GLN A 1 207 ? 3.961 -11.091 15.079 1.00 90.81 207 GLN A C 1
ATOM 1657 O O . GLN A 1 207 ? 4.696 -11.837 14.435 1.00 90.81 207 GLN A O 1
ATOM 1662 N N . ARG A 1 208 ? 3.478 -9.953 14.570 1.00 91.00 208 ARG A N 1
ATOM 1663 C CA . ARG A 1 208 ? 3.664 -9.571 13.166 1.00 91.00 208 ARG A CA 1
ATOM 1664 C C . ARG A 1 208 ? 4.015 -8.109 13.030 1.00 91.00 208 ARG A C 1
ATOM 1666 O O . ARG A 1 208 ? 3.417 -7.260 13.685 1.00 91.00 208 ARG A O 1
ATOM 1673 N N . ASN A 1 209 ? 4.923 -7.817 12.110 1.00 93.75 209 ASN A N 1
ATOM 1674 C CA . ASN A 1 209 ? 5.181 -6.456 11.672 1.00 93.75 209 ASN A CA 1
ATOM 1675 C C . ASN A 1 209 ? 3.955 -5.900 10.930 1.00 93.75 209 ASN A C 1
ATOM 1677 O O . ASN A 1 209 ? 3.216 -6.636 10.268 1.00 93.75 209 ASN A O 1
ATOM 1681 N N . SER A 1 210 ? 3.729 -4.597 11.046 1.00 90.31 210 SER A N 1
ATOM 1682 C CA . SER A 1 210 ? 2.596 -3.955 10.396 1.00 90.31 210 SER A CA 1
ATOM 1683 C C . SER A 1 210 ? 2.752 -3.840 8.880 1.00 90.31 210 SER A C 1
ATOM 1685 O O . SER A 1 210 ? 1.753 -3.947 8.169 1.00 90.31 210 SER A O 1
ATOM 1687 N N . PHE A 1 211 ? 3.988 -3.678 8.397 1.00 90.19 211 PHE A N 1
ATOM 1688 C CA . PHE A 1 211 ? 4.274 -3.250 7.030 1.00 90.19 211 PHE A CA 1
ATOM 1689 C C . PHE A 1 211 ? 5.189 -4.206 6.259 1.00 90.19 211 PHE A C 1
ATOM 1691 O O . PHE A 1 211 ? 4.848 -4.593 5.148 1.00 90.19 211 PHE A O 1
ATOM 1698 N N . TRP A 1 212 ? 6.327 -4.611 6.832 1.00 92.50 212 TRP A N 1
ATOM 1699 C CA . TRP A 1 212 ? 7.317 -5.450 6.142 1.00 92.50 212 TRP A CA 1
ATOM 1700 C C . TRP A 1 212 ? 7.323 -6.877 6.688 1.00 92.50 212 TRP A C 1
ATOM 1702 O O . TRP A 1 212 ? 7.396 -7.041 7.906 1.00 92.50 212 TRP A O 1
ATOM 1712 N N . PRO A 1 213 ? 7.262 -7.914 5.834 1.00 91.56 213 PRO A N 1
ATOM 1713 C CA . PRO A 1 213 ? 7.258 -9.290 6.302 1.00 91.56 213 PRO A CA 1
ATOM 1714 C C . PRO A 1 213 ? 8.588 -9.634 6.973 1.00 91.56 213 PRO A C 1
ATOM 1716 O O . PRO A 1 213 ? 9.659 -9.220 6.531 1.00 91.56 213 PRO A O 1
ATOM 1719 N N . ASP A 1 214 ? 8.510 -10.425 8.037 1.00 90.06 214 ASP A N 1
ATOM 1720 C CA . ASP A 1 214 ? 9.690 -10.993 8.684 1.00 90.06 214 ASP A CA 1
ATOM 1721 C C . ASP A 1 214 ? 10.331 -12.077 7.793 1.00 90.06 214 ASP A C 1
ATOM 1723 O O . ASP A 1 214 ? 9.641 -12.738 7.014 1.00 90.06 214 ASP A O 1
ATOM 1727 N N . ILE A 1 215 ? 11.638 -12.318 7.932 1.00 87.44 215 ILE A N 1
ATOM 1728 C CA . ILE A 1 215 ? 1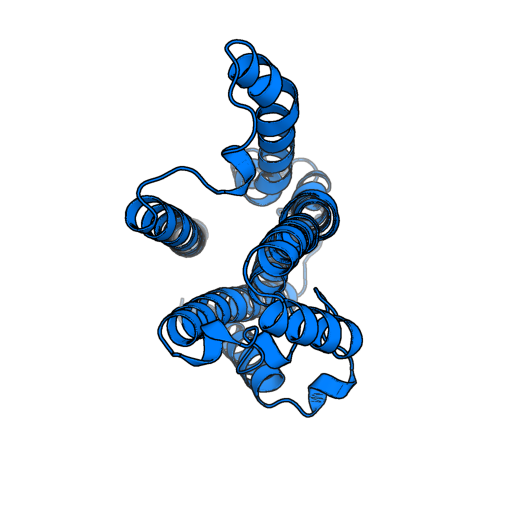2.365 -13.352 7.166 1.00 87.44 215 ILE A CA 1
ATOM 1729 C C . ILE A 1 215 ? 11.740 -14.745 7.367 1.00 87.44 215 ILE A C 1
ATOM 1731 O O . ILE A 1 215 ? 11.690 -15.556 6.439 1.00 87.44 215 ILE A O 1
ATOM 1735 N N . SER A 1 216 ? 11.185 -15.014 8.552 1.00 87.06 216 SER A N 1
ATOM 1736 C CA . SER A 1 216 ? 10.454 -16.252 8.857 1.00 87.06 216 SER A CA 1
ATOM 1737 C C . SER A 1 216 ? 9.257 -16.514 7.930 1.00 87.06 216 SER A C 1
ATOM 1739 O O . SER A 1 216 ? 8.850 -17.671 7.771 1.00 87.06 216 SER A O 1
ATOM 1741 N N . GLN A 1 217 ? 8.729 -15.484 7.253 1.00 89.38 217 GLN A N 1
ATOM 1742 C CA . GLN A 1 217 ? 7.626 -15.611 6.297 1.00 89.38 217 GLN A CA 1
ATOM 1743 C C . GLN A 1 217 ? 8.009 -16.359 5.014 1.00 89.38 217 GLN A C 1
ATOM 1745 O O . GLN A 1 217 ? 7.121 -16.717 4.246 1.00 89.38 217 GLN A O 1
ATOM 1750 N N . VAL A 1 218 ? 9.282 -16.710 4.801 1.00 88.31 218 VAL A N 1
ATOM 1751 C CA . VAL A 1 218 ? 9.691 -17.613 3.706 1.00 88.31 218 VAL A CA 1
ATOM 1752 C C . VAL A 1 218 ? 8.988 -18.978 3.765 1.00 88.31 218 VAL A C 1
ATOM 1754 O O . VAL A 1 218 ? 8.792 -19.633 2.744 1.00 88.31 218 VAL A O 1
ATOM 1757 N N . ARG A 1 219 ? 8.550 -19.415 4.954 1.00 92.50 219 ARG A N 1
ATOM 1758 C CA . ARG A 1 219 ? 7.768 -20.654 5.130 1.00 92.50 219 ARG A CA 1
ATOM 1759 C C . ARG A 1 219 ? 6.273 -20.468 4.855 1.00 92.50 219 ARG A C 1
ATOM 1761 O O . ARG A 1 219 ? 5.521 -21.441 4.861 1.00 92.50 219 ARG A O 1
ATOM 1768 N N . ASN A 1 220 ? 5.825 -19.233 4.646 1.00 94.81 220 ASN A N 1
ATOM 1769 C CA . ASN A 1 220 ? 4.431 -18.902 4.415 1.00 94.81 220 ASN A CA 1
ATOM 1770 C C . ASN A 1 220 ? 4.078 -19.093 2.936 1.00 94.81 220 ASN A C 1
ATOM 1772 O O . ASN A 1 220 ? 4.640 -18.439 2.059 1.00 94.81 220 ASN A O 1
ATOM 1776 N N . ARG A 1 221 ? 3.093 -19.951 2.648 1.00 96.88 221 ARG A N 1
ATOM 1777 C CA . ARG A 1 221 ? 2.629 -20.199 1.272 1.00 96.88 221 ARG A CA 1
ATOM 1778 C C . ARG A 1 221 ? 2.200 -18.921 0.545 1.00 96.88 221 ARG A C 1
ATOM 1780 O O . ARG A 1 221 ? 2.399 -18.820 -0.659 1.00 96.88 221 ARG A O 1
ATOM 1787 N N . TRP A 1 222 ? 1.646 -17.939 1.260 1.00 97.12 222 TRP A N 1
ATOM 1788 C CA . TRP A 1 222 ? 1.184 -16.693 0.649 1.00 97.12 222 TRP A CA 1
ATOM 1789 C C . TRP A 1 222 ? 2.331 -15.797 0.188 1.00 97.12 222 TRP A C 1
ATOM 1791 O O . TRP A 1 222 ? 2.140 -15.056 -0.769 1.00 97.12 222 TRP A O 1
ATOM 1801 N N . ALA A 1 223 ? 3.523 -15.911 0.787 1.00 96.56 223 ALA A N 1
ATOM 1802 C CA . ALA A 1 223 ? 4.708 -15.213 0.293 1.00 96.56 223 ALA A CA 1
ATOM 1803 C C . ALA A 1 223 ? 5.042 -15.696 -1.125 1.00 96.56 223 ALA A C 1
ATOM 1805 O O . ALA A 1 223 ? 5.225 -14.893 -2.035 1.00 96.56 223 ALA A O 1
ATOM 1806 N N . TRP A 1 224 ? 5.014 -17.014 -1.334 1.00 97.38 224 TRP A N 1
ATOM 1807 C CA . TRP A 1 224 ? 5.270 -17.629 -2.636 1.00 97.38 224 TRP A CA 1
ATOM 1808 C C . TRP A 1 224 ? 4.162 -17.386 -3.654 1.00 97.38 224 TRP A C 1
ATOM 1810 O O . TRP A 1 224 ? 4.467 -17.215 -4.828 1.00 97.38 224 TRP A O 1
ATOM 1820 N N . VAL A 1 225 ? 2.897 -17.312 -3.227 1.00 97.62 225 VAL A N 1
ATOM 1821 C CA . VAL A 1 225 ? 1.797 -16.897 -4.115 1.00 97.62 225 VAL A CA 1
ATOM 1822 C C . VAL A 1 225 ? 2.039 -15.478 -4.632 1.00 97.62 225 VAL A C 1
ATOM 1824 O O . VAL A 1 225 ? 1.961 -15.253 -5.834 1.00 97.62 225 VAL A O 1
ATOM 1827 N N . VAL A 1 226 ? 2.393 -14.536 -3.751 1.00 97.50 226 VAL A N 1
ATOM 1828 C CA . VAL A 1 226 ? 2.656 -13.136 -4.128 1.00 97.50 226 VAL A CA 1
ATOM 1829 C C . VAL A 1 226 ? 3.885 -13.019 -5.034 1.00 97.50 226 VAL A C 1
ATOM 1831 O O . VAL A 1 226 ? 3.818 -12.354 -6.067 1.00 97.50 226 VAL A O 1
ATOM 1834 N N . ILE A 1 227 ? 4.981 -13.711 -4.701 1.00 97.19 227 ILE A N 1
ATOM 1835 C CA . ILE A 1 227 ? 6.175 -13.787 -5.560 1.00 97.19 227 ILE A CA 1
ATOM 1836 C C . ILE A 1 227 ? 5.812 -14.391 -6.922 1.00 97.19 227 ILE A C 1
ATOM 1838 O O . ILE A 1 227 ? 6.212 -13.863 -7.955 1.00 97.19 227 ILE A O 1
ATOM 1842 N N . GLY A 1 228 ? 5.015 -15.461 -6.934 1.00 97.81 228 GLY A N 1
ATOM 1843 C CA . GLY A 1 228 ? 4.525 -16.108 -8.147 1.00 97.81 228 GLY A CA 1
ATOM 1844 C C . GLY A 1 228 ? 3.702 -15.166 -9.025 1.00 97.81 228 GLY A C 1
ATOM 1845 O O . GLY A 1 228 ? 3.926 -15.131 -10.231 1.00 97.81 228 GLY A O 1
ATOM 1846 N N . CYS A 1 229 ? 2.817 -14.351 -8.439 1.00 97.69 229 CYS A N 1
ATOM 1847 C CA . CYS A 1 229 ? 2.090 -13.303 -9.163 1.00 97.69 229 CYS A CA 1
ATOM 1848 C C . CYS A 1 229 ? 3.041 -12.272 -9.788 1.00 97.69 229 CYS A C 1
ATOM 1850 O O . CYS A 1 229 ? 2.851 -11.893 -10.942 1.00 97.69 229 CYS A O 1
ATOM 1852 N N . GLY A 1 230 ? 4.084 -11.861 -9.060 1.00 97.38 230 GLY A N 1
ATOM 1853 C CA . GLY A 1 230 ? 5.125 -10.976 -9.587 1.00 97.38 230 GLY A CA 1
ATOM 1854 C C . GLY A 1 230 ? 5.867 -11.580 -10.782 1.00 97.38 230 GLY A C 1
ATOM 1855 O O . GLY A 1 230 ? 5.945 -10.974 -11.850 1.00 97.38 230 GLY A O 1
ATOM 1856 N N . LEU A 1 231 ? 6.360 -12.812 -10.634 1.00 97.38 231 LEU A N 1
ATOM 1857 C CA . LEU A 1 231 ? 7.072 -13.524 -11.699 1.00 97.38 231 LEU A CA 1
ATOM 1858 C C . LEU A 1 231 ? 6.186 -13.775 -12.926 1.00 97.38 231 LEU A C 1
ATOM 1860 O O . LEU A 1 231 ? 6.649 -13.619 -14.054 1.00 97.38 231 LEU A O 1
ATOM 1864 N N . ALA A 1 232 ? 4.916 -14.128 -12.716 1.00 96.38 232 ALA A N 1
ATOM 1865 C CA . ALA A 1 232 ? 3.954 -14.325 -13.794 1.00 96.38 232 ALA A CA 1
ATOM 1866 C C . ALA A 1 232 ? 3.707 -13.026 -14.573 1.00 96.38 232 ALA A C 1
ATOM 1868 O O . ALA A 1 232 ? 3.742 -13.049 -15.800 1.00 96.38 232 ALA A O 1
ATOM 1869 N N . GLY A 1 233 ? 3.528 -11.894 -13.881 1.00 94.00 233 GLY A N 1
ATOM 1870 C CA . GLY A 1 233 ? 3.379 -10.587 -14.527 1.00 94.00 233 GLY A CA 1
ATOM 1871 C C . GLY A 1 233 ? 4.588 -10.225 -15.391 1.00 94.00 233 GLY A C 1
ATOM 1872 O O . GLY A 1 233 ? 4.436 -9.892 -16.565 1.00 94.00 233 GLY A O 1
ATOM 1873 N N . ALA A 1 234 ? 5.798 -10.383 -14.848 1.00 93.56 234 ALA A N 1
ATOM 1874 C CA . ALA A 1 234 ? 7.036 -10.140 -15.589 1.00 93.56 234 ALA A CA 1
ATOM 1875 C C . ALA A 1 234 ? 7.188 -11.063 -16.816 1.00 93.56 234 ALA A C 1
ATOM 1877 O O . ALA A 1 234 ? 7.645 -10.627 -17.874 1.00 93.56 234 ALA A O 1
ATOM 1878 N N . ALA A 1 235 ? 6.786 -12.333 -16.698 1.00 93.25 235 ALA A N 1
ATOM 1879 C CA . ALA A 1 235 ? 6.825 -13.288 -17.803 1.00 93.25 235 ALA A CA 1
ATOM 1880 C C . ALA A 1 235 ? 5.814 -12.945 -18.911 1.00 93.25 235 ALA A C 1
ATOM 1882 O O . ALA A 1 235 ? 6.168 -13.004 -20.088 1.00 93.25 235 ALA A O 1
ATOM 1883 N N . VAL A 1 236 ? 4.585 -12.557 -18.549 1.00 91.38 236 VAL A N 1
ATOM 1884 C CA . VAL A 1 236 ? 3.547 -12.127 -19.504 1.00 91.38 236 VAL A CA 1
ATOM 1885 C C . VAL A 1 236 ? 3.997 -10.890 -20.277 1.00 91.38 236 VAL A C 1
ATOM 1887 O O . VAL A 1 236 ? 3.852 -10.852 -21.499 1.00 91.38 236 VAL A O 1
ATOM 1890 N N . GLU A 1 237 ? 4.596 -9.912 -19.596 1.00 88.31 237 GLU A N 1
ATOM 1891 C CA . GLU A 1 237 ? 5.147 -8.725 -20.256 1.00 88.31 237 GLU A CA 1
ATOM 1892 C C . GLU A 1 237 ? 6.257 -9.097 -21.242 1.00 88.31 237 GLU A C 1
ATOM 1894 O O . GLU A 1 237 ? 6.243 -8.667 -22.396 1.00 88.31 237 GLU A O 1
ATOM 1899 N N . LYS A 1 238 ? 7.199 -9.951 -20.822 1.00 88.38 238 LYS A N 1
ATOM 1900 C CA . LYS A 1 238 ? 8.288 -10.399 -21.696 1.00 88.38 238 LYS A CA 1
ATOM 1901 C C . LYS A 1 238 ? 7.761 -11.109 -22.945 1.00 88.38 238 LYS A C 1
ATOM 1903 O O . LYS A 1 238 ? 8.232 -10.838 -24.043 1.00 88.38 238 LYS A O 1
ATOM 1908 N N . LEU A 1 239 ? 6.781 -11.999 -22.789 1.00 88.12 239 LEU A N 1
ATOM 1909 C CA . LEU A 1 239 ? 6.154 -12.700 -23.914 1.00 88.12 239 LEU A CA 1
ATOM 1910 C C . LEU A 1 239 ? 5.417 -11.737 -24.851 1.00 88.12 239 LEU A C 1
ATOM 1912 O O . LEU A 1 239 ? 5.492 -11.896 -26.065 1.00 88.12 239 LEU A O 1
ATOM 1916 N N . SER A 1 240 ? 4.751 -10.722 -24.299 1.00 83.94 240 SER A N 1
ATOM 1917 C CA . SER A 1 240 ? 4.049 -9.704 -25.090 1.00 83.94 240 SER A CA 1
ATOM 1918 C C . SER A 1 240 ? 5.017 -8.885 -25.947 1.00 83.94 240 SER A C 1
ATOM 1920 O O . SER A 1 240 ? 4.712 -8.602 -27.099 1.00 83.94 240 SER A O 1
ATOM 1922 N N . ARG A 1 241 ? 6.214 -8.574 -25.429 1.00 79.81 241 ARG A N 1
ATOM 1923 C CA . ARG A 1 241 ? 7.273 -7.881 -26.186 1.00 79.81 241 ARG A CA 1
ATOM 1924 C C . ARG A 1 241 ? 7.934 -8.737 -27.266 1.00 79.81 241 ARG A C 1
ATOM 1926 O O . ARG A 1 241 ? 8.457 -8.180 -28.216 1.00 79.81 241 ARG A O 1
ATOM 1933 N N . LEU A 1 242 ? 7.943 -10.063 -27.124 1.00 83.12 242 LEU A N 1
ATOM 1934 C CA . LEU A 1 242 ? 8.494 -10.970 -28.142 1.00 83.12 242 LEU A CA 1
ATOM 1935 C C . LEU A 1 242 ? 7.548 -11.179 -29.333 1.00 83.12 242 LEU A C 1
ATOM 1937 O O . LEU A 1 242 ? 8.000 -11.593 -30.398 1.00 83.12 242 LEU A O 1
ATOM 1941 N N . ASN A 1 243 ? 6.249 -10.941 -29.137 1.00 77.50 243 ASN A N 1
ATOM 1942 C CA . ASN A 1 243 ? 5.210 -11.157 -30.144 1.00 77.50 243 ASN A CA 1
ATOM 1943 C C . ASN A 1 243 ? 4.840 -9.887 -30.938 1.00 77.50 243 ASN A C 1
ATOM 1945 O O . ASN A 1 243 ? 4.066 -9.998 -31.889 1.00 77.50 243 ASN A O 1
ATOM 1949 N N . ASN A 1 244 ? 5.373 -8.723 -30.550 1.00 62.19 244 ASN A N 1
ATOM 1950 C CA . ASN A 1 244 ? 5.190 -7.415 -31.194 1.00 62.19 244 ASN A CA 1
ATOM 1951 C C . ASN A 1 244 ? 6.477 -6.970 -31.895 1.00 62.19 244 ASN A C 1
ATOM 1953 O O . ASN A 1 244 ? 6.359 -6.280 -32.933 1.00 62.19 244 ASN A O 1
#

Radius of gyration: 19.98 Å; chains: 1; bounding box: 46×47×56 Å

Sequence (244 aa):
MAVDEQDRDLVVVTLWGGRLLYRVAERSVRRGRDDPRYEAGKSSAFWNKALFTVYLPEAVFQTIISLPFTIPFRHQGIGTLLASSPEWFNAAAVGLFSAGFALEVLGDWQLSQFKKGDQDEKSVCKEGVWSLVRHPNYLGDALVHLSFPLLLYATGMLSSIELFGPLANYAFLRHIGGDRENEESQEARYLKNNPEKKVDLDRNRHQRNSFWPDISQVRNRWAWVVIGCGLAGAAVEKLSRLNN